Protein AF-A0A240BTA4-F1 (afdb_monomer_lite)

pLDDT: mean 89.77, std 17.24, range [30.95, 98.75]

Radius of gyration: 19.51 Å; chains: 1; bounding box: 81×38×45 Å

Secondary structure (DSSP, 8-state):
-------------------HHHHHHHHHHHTTSGGGTT-HHHHHHHHS-HHHHHHHHHHHTTSS-HHHHHHHTTT-BTTB-TTT--TTSEE--SHHHHHHSPSSEEEEEEE-SSTTS-EEEEEEEEEETTEEEEE-GGGGTSS-SSSEEEEEHHHHSEE-TTSSEE-TT---EEEEEEEEPPP-

Sequence (184 aa):
MQWFNFKRNTGGAARQTVPPHLNAAEYARHYADQSQFGSAEFMSLSGEICWDAVVLCAHKSGAISQAKYNQLWYKVFDKQYKHFVSPDDTEISTMADMLRAPQGCFIGFFSMRDAAAPRLLHAMIGTGAGFAAGNKNACIGVGGAVGWENLNLARDLRWQPDGGFVRPGDTEVLRIFYRPFPVG

Foldseek 3Di:
DDDDDDDDPPPPPPPPPDQLLLLLLVQLAVCQDPVNVPPPLFCVLLVDAWQLSSLVSSVVSVVDDPVLSVVRHVQDFFQRCVSQWDPVAAWPFALVSLQVPDRRKKKFKWFCPPVVGITTQHIFGRNHRQKTWTACCCSQQDDDNTTTHIDNNSPPFQHDPRGAGDHVPDDTGIIMHIDHRPRD

Organism: Serratia ficaria (NCBI:txid61651)

Structure (mmCIF, N/CA/C/O backbone):
data_AF-A0A240BTA4-F1
#
_entry.id   AF-A0A240BTA4-F1
#
loop_
_atom_site.group_PDB
_atom_site.id
_atom_site.type_symbol
_atom_site.label_atom_id
_atom_site.label_alt_id
_atom_site.label_comp_id
_atom_site.label_asym_id
_atom_site.label_entity_id
_atom_site.label_seq_id
_atom_site.pdbx_PDB_ins_code
_atom_site.Cartn_x
_atom_site.Cartn_y
_atom_site.Cartn_z
_atom_site.occupancy
_atom_site.B_iso_or_equiv
_atom_site.auth_seq_id
_atom_site.auth_comp_id
_atom_site.auth_asym_id
_atom_site.auth_atom_id
_atom_site.pdbx_PDB_model_num
ATOM 1 N N . MET A 1 1 ? -60.100 -21.925 28.019 1.00 40.53 1 MET A N 1
ATOM 2 C CA . MET A 1 1 ? -59.671 -20.916 27.025 1.00 40.53 1 MET A CA 1
ATOM 3 C C . MET A 1 1 ? -58.461 -20.199 27.596 1.00 40.53 1 MET A C 1
ATOM 5 O O . MET A 1 1 ? -58.593 -19.493 28.586 1.00 40.53 1 MET A O 1
ATOM 9 N N . GLN A 1 2 ? -57.277 -20.517 27.079 1.00 33.25 2 GLN A N 1
ATOM 10 C CA . GLN A 1 2 ? -55.986 -20.130 27.650 1.00 33.25 2 GLN A CA 1
ATOM 11 C C . GLN A 1 2 ? -55.480 -18.877 26.925 1.00 33.25 2 GLN A C 1
ATOM 13 O O . GLN A 1 2 ? -55.370 -18.869 25.701 1.00 33.25 2 GLN A O 1
ATOM 18 N N . TRP A 1 3 ? -55.228 -17.813 27.684 1.00 30.95 3 TRP A N 1
ATOM 19 C CA . TRP A 1 3 ? -54.644 -16.568 27.195 1.00 30.95 3 TRP A CA 1
ATOM 20 C C . TRP A 1 3 ? -53.148 -16.777 26.923 1.00 30.95 3 TRP A C 1
ATOM 22 O O . TRP A 1 3 ? -52.393 -17.116 27.835 1.00 30.95 3 TRP A O 1
ATOM 32 N N . PHE A 1 4 ? -52.710 -16.580 25.678 1.00 34.34 4 PHE A N 1
ATOM 33 C CA . PHE A 1 4 ? -51.293 -16.595 25.312 1.00 34.34 4 PHE A CA 1
ATOM 34 C C . PHE A 1 4 ? -50.656 -15.232 25.612 1.00 34.34 4 PHE A C 1
ATOM 36 O O . PHE A 1 4 ? -50.890 -14.250 24.911 1.00 34.34 4 PHE A O 1
ATOM 43 N N . ASN A 1 5 ? -49.816 -15.186 26.648 1.00 35.47 5 ASN A N 1
ATOM 44 C CA . ASN A 1 5 ? -48.899 -14.077 26.902 1.00 35.47 5 ASN A CA 1
ATOM 45 C C . ASN A 1 5 ? -47.735 -14.131 25.900 1.00 35.47 5 ASN A C 1
ATOM 47 O O . ASN A 1 5 ? -46.837 -14.965 26.025 1.00 35.47 5 ASN A O 1
ATOM 51 N N . PHE A 1 6 ? -47.718 -13.214 24.933 1.00 37.97 6 PHE A N 1
ATOM 52 C CA . PHE A 1 6 ? -46.548 -12.964 24.090 1.00 37.97 6 PHE A CA 1
ATOM 53 C C . PHE A 1 6 ? -45.47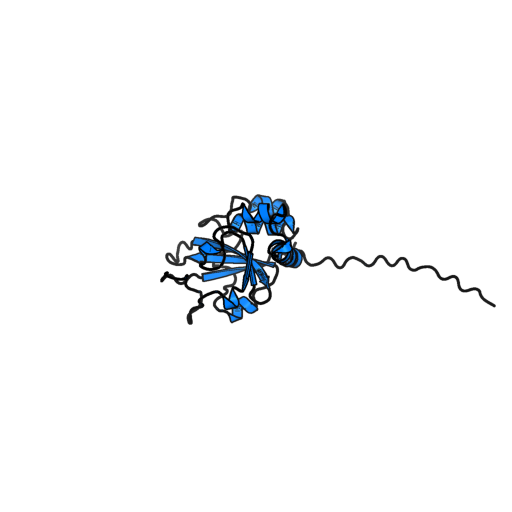0 -12.252 24.922 1.00 37.97 6 PHE A C 1
ATOM 55 O O . PHE A 1 6 ? -45.477 -11.031 25.079 1.00 37.97 6 PHE A O 1
ATOM 62 N N . LYS A 1 7 ? -44.513 -13.013 25.465 1.00 41.06 7 LYS A N 1
ATOM 63 C CA . LYS A 1 7 ? -43.242 -12.434 25.912 1.00 41.06 7 LYS A CA 1
ATOM 64 C C . LYS A 1 7 ? -42.496 -11.947 24.670 1.00 41.06 7 LYS A C 1
ATOM 66 O O . LYS A 1 7 ? -42.109 -12.750 23.825 1.00 41.06 7 LYS A O 1
ATOM 71 N N . ARG A 1 8 ? -42.301 -10.628 24.557 1.00 41.47 8 ARG A N 1
ATOM 72 C CA . ARG A 1 8 ? -41.348 -10.043 23.608 1.00 41.47 8 ARG A CA 1
ATOM 73 C C . ARG A 1 8 ? -39.976 -10.621 23.922 1.00 41.47 8 ARG A C 1
ATOM 75 O O . ARG A 1 8 ? -39.405 -10.349 24.973 1.00 41.47 8 ARG A O 1
ATOM 82 N N . ASN A 1 9 ? -39.490 -11.444 23.007 1.00 36.28 9 ASN A N 1
ATOM 83 C CA . ASN A 1 9 ? -38.143 -11.966 23.033 1.00 36.28 9 ASN A CA 1
ATOM 84 C C . ASN A 1 9 ? -37.208 -10.787 22.724 1.00 36.28 9 ASN A C 1
ATOM 86 O O . ASN A 1 9 ? -37.022 -10.421 21.566 1.00 36.28 9 ASN A O 1
ATOM 90 N N . THR A 1 10 ? -36.668 -10.133 23.753 1.00 43.91 10 THR A N 1
ATOM 91 C CA . THR A 1 10 ? -35.522 -9.227 23.612 1.00 43.91 10 THR A CA 1
ATOM 92 C C . THR A 1 10 ? -34.285 -10.087 23.384 1.00 43.91 10 THR A C 1
ATOM 94 O O . THR A 1 10 ? -33.445 -10.253 24.266 1.00 43.91 10 THR A O 1
ATOM 97 N N . GLY A 1 11 ? -34.218 -10.710 22.208 1.00 34.41 11 GLY A N 1
ATOM 98 C CA . GLY A 1 11 ? -33.009 -11.351 21.728 1.00 34.41 11 GLY A CA 1
ATOM 99 C C . GLY A 1 11 ? -32.001 -10.253 21.434 1.00 34.41 11 GLY A C 1
ATOM 100 O O . GLY A 1 11 ? -32.107 -9.576 20.414 1.00 34.41 11 GLY A O 1
ATOM 101 N N . GLY A 1 12 ? -31.054 -10.050 22.349 1.00 39.16 12 GLY A N 1
ATOM 102 C CA . GLY A 1 12 ? -29.827 -9.331 22.056 1.00 39.16 12 GLY A CA 1
ATOM 103 C C . GLY A 1 12 ? -29.130 -10.065 20.922 1.00 39.16 12 GLY A C 1
ATOM 104 O O . G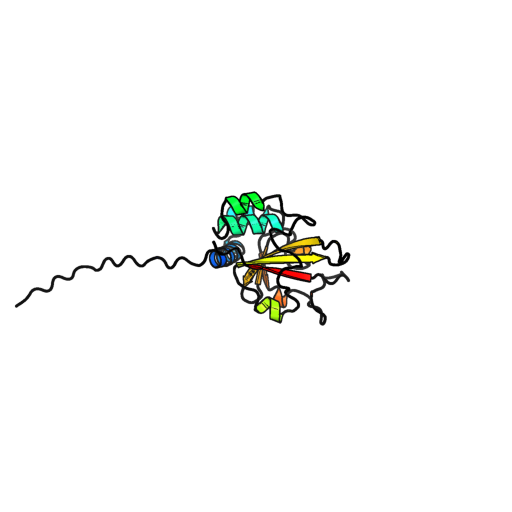LY A 1 12 ? -28.473 -11.078 21.148 1.00 39.16 12 GLY A O 1
ATOM 105 N N . ALA A 1 13 ? -29.326 -9.592 19.693 1.00 40.41 13 ALA A N 1
ATOM 106 C CA . ALA A 1 13 ? -28.497 -10.000 18.581 1.00 40.41 13 ALA A CA 1
ATOM 107 C C . ALA A 1 13 ? -27.075 -9.591 18.962 1.00 40.41 13 ALA A C 1
ATOM 109 O O . ALA A 1 13 ? -26.765 -8.399 19.030 1.00 40.41 13 ALA A O 1
ATOM 110 N N . ALA A 1 14 ? -26.234 -10.571 19.293 1.00 43.12 14 ALA A N 1
ATOM 111 C CA . ALA A 1 14 ? -24.806 -10.349 19.373 1.00 43.12 14 ALA A CA 1
ATOM 112 C C . ALA A 1 14 ? -24.421 -9.680 18.052 1.00 43.12 14 ALA A C 1
ATOM 114 O O . ALA A 1 14 ? -24.598 -10.280 16.990 1.00 43.12 14 ALA A O 1
ATOM 115 N N . ARG A 1 15 ? -23.984 -8.412 18.100 1.00 43.94 15 ARG A N 1
ATOM 116 C CA . ARG A 1 15 ? -23.309 -7.785 16.962 1.00 43.94 15 ARG A CA 1
ATOM 117 C C . ARG A 1 15 ? -22.242 -8.788 16.558 1.00 43.94 15 ARG A C 1
ATOM 119 O O . ARG A 1 15 ? -21.331 -9.024 17.348 1.00 43.94 15 ARG A O 1
ATOM 126 N N . GLN A 1 16 ? -22.390 -9.420 15.393 1.00 42.97 16 GLN A N 1
ATOM 127 C CA . GLN A 1 16 ? -21.293 -10.165 14.798 1.00 42.97 16 GLN A CA 1
ATOM 128 C C . GLN A 1 16 ? -20.122 -9.191 14.771 1.00 42.97 16 GLN A C 1
ATOM 130 O O . GLN A 1 16 ? -20.177 -8.157 14.106 1.00 42.97 16 GLN A O 1
ATOM 135 N N . THR A 1 17 ? -19.123 -9.453 15.605 1.00 60.97 17 THR A N 1
ATOM 136 C CA . THR A 1 17 ? -17.915 -8.649 15.655 1.00 60.97 17 THR A CA 1
ATOM 137 C C . THR A 1 17 ? -17.217 -8.890 14.332 1.00 60.97 17 THR A C 1
ATOM 139 O O . THR A 1 17 ? -16.675 -9.975 14.116 1.00 60.97 17 THR A O 1
ATOM 142 N N . VAL A 1 18 ? -17.305 -7.920 13.422 1.00 63.41 18 VAL A N 1
ATOM 143 C CA . VAL A 1 18 ? -16.538 -7.937 12.179 1.00 63.41 18 VAL A CA 1
ATOM 144 C C . VAL A 1 18 ? -15.072 -8.164 12.568 1.00 63.41 18 VAL A C 1
ATOM 146 O O . VAL A 1 18 ? -14.578 -7.465 13.462 1.00 63.41 18 VAL A O 1
ATOM 149 N N . PRO A 1 19 ? -14.393 -9.172 11.988 1.00 77.12 19 PRO A N 1
ATOM 150 C CA . PRO A 1 19 ? -12.994 -9.431 12.275 1.00 77.12 19 PRO A CA 1
ATOM 151 C C . PRO A 1 19 ? -12.178 -8.133 12.187 1.00 77.12 19 PRO A C 1
ATOM 153 O O . PRO A 1 19 ? -12.324 -7.414 11.197 1.00 77.12 19 PRO A O 1
ATOM 156 N N . PRO A 1 20 ? -11.307 -7.819 13.166 1.00 76.44 20 PRO A N 1
ATOM 157 C CA . PRO A 1 20 ? -10.622 -6.525 13.220 1.00 76.44 20 PRO A CA 1
ATOM 158 C C . PRO A 1 20 ? -9.890 -6.145 11.924 1.00 76.44 20 PRO A C 1
ATOM 160 O O . PRO A 1 20 ? -9.855 -4.979 11.551 1.00 76.44 20 PRO A O 1
ATOM 163 N N . HIS A 1 21 ? -9.364 -7.126 11.186 1.00 74.75 21 HIS A N 1
ATOM 164 C CA . HIS A 1 21 ? -8.717 -6.888 9.896 1.00 74.75 21 HIS A CA 1
ATOM 165 C C . HIS A 1 21 ? -9.684 -6.388 8.807 1.00 74.75 21 HIS A C 1
ATOM 167 O O . HIS A 1 21 ? -9.318 -5.513 8.023 1.00 74.75 21 HIS A O 1
ATOM 173 N N . LEU A 1 22 ? -10.926 -6.882 8.773 1.00 86.56 22 LEU A N 1
ATOM 174 C CA . LEU A 1 22 ? -11.941 -6.405 7.830 1.00 86.56 22 LEU A CA 1
ATOM 175 C C . LEU A 1 22 ? -12.377 -4.971 8.159 1.00 86.56 22 LEU A C 1
ATOM 177 O O . LEU A 1 22 ? -12.579 -4.188 7.233 1.00 86.56 22 LEU A O 1
ATOM 181 N N . ASN A 1 23 ? -12.382 -4.581 9.442 1.00 89.12 23 ASN A N 1
ATOM 182 C CA . ASN A 1 23 ? -12.636 -3.188 9.835 1.00 89.12 23 ASN A CA 1
ATOM 183 C C . ASN A 1 23 ? -11.609 -2.227 9.227 1.00 89.12 23 ASN A C 1
ATOM 185 O O . ASN A 1 23 ? -11.981 -1.146 8.782 1.00 89.12 23 ASN A O 1
ATOM 189 N N . ALA A 1 24 ? -10.325 -2.600 9.178 1.00 94.06 24 ALA A N 1
ATOM 190 C CA . ALA A 1 24 ? -9.306 -1.766 8.539 1.00 94.06 24 ALA A CA 1
ATOM 191 C C . ALA A 1 24 ? -9.552 -1.598 7.041 1.00 94.06 24 ALA A C 1
ATOM 193 O O . ALA A 1 24 ? -9.455 -0.481 6.544 1.00 94.06 24 ALA A O 1
ATOM 194 N N . ALA A 1 25 ? -9.895 -2.670 6.324 1.00 96.12 25 ALA A N 1
ATOM 195 C CA . ALA A 1 25 ? -10.207 -2.587 4.898 1.00 96.12 25 ALA A CA 1
ATOM 196 C C . ALA A 1 25 ? -11.431 -1.696 4.625 1.00 96.12 25 ALA A C 1
ATOM 198 O O . ALA A 1 25 ? -11.405 -0.869 3.713 1.00 96.12 25 ALA A O 1
ATOM 199 N N . GLU A 1 26 ? -12.489 -1.841 5.423 1.00 96.12 26 GLU A N 1
ATOM 200 C CA . GLU A 1 26 ? -13.709 -1.039 5.311 1.00 96.12 26 GLU A CA 1
ATOM 201 C C . GLU A 1 26 ? -13.461 0.431 5.654 1.00 96.12 26 GLU A C 1
ATOM 203 O O . GLU A 1 26 ? -13.838 1.305 4.877 1.00 96.12 26 GLU A O 1
ATOM 208 N N . TYR A 1 27 ? -12.770 0.707 6.763 1.00 97.06 27 TYR A N 1
ATOM 209 C CA . TYR A 1 27 ? -12.391 2.059 7.178 1.00 97.06 27 TYR A CA 1
ATOM 210 C C . TYR A 1 27 ? -11.526 2.734 6.109 1.00 97.06 27 TYR A C 1
ATOM 212 O O . TYR A 1 27 ? -11.800 3.858 5.691 1.00 97.06 27 TYR A O 1
ATOM 220 N N . ALA A 1 28 ? -10.511 2.023 5.619 1.00 98.00 28 ALA A N 1
ATOM 221 C CA . ALA A 1 28 ? -9.611 2.497 4.581 1.00 98.00 28 ALA A CA 1
ATOM 222 C C . ALA A 1 28 ? -10.357 2.850 3.287 1.00 98.00 28 ALA A C 1
ATOM 224 O O . ALA A 1 28 ? -10.106 3.904 2.706 1.00 98.00 28 ALA A O 1
ATOM 225 N N . ARG A 1 29 ? -11.300 2.000 2.859 1.00 98.12 29 ARG A N 1
ATOM 226 C CA . ARG A 1 29 ? -12.129 2.245 1.673 1.00 98.12 29 ARG A CA 1
ATOM 227 C C . ARG A 1 29 ? -13.101 3.404 1.887 1.00 98.12 29 ARG A C 1
ATOM 229 O O . ARG A 1 29 ? -13.238 4.237 1.002 1.00 98.12 29 ARG A O 1
ATOM 236 N N . HIS A 1 30 ? -13.748 3.466 3.050 1.00 97.88 30 HIS A N 1
ATOM 237 C CA . HIS A 1 30 ? -14.721 4.503 3.380 1.00 97.88 30 HIS A CA 1
ATOM 238 C C . HIS A 1 30 ? -14.098 5.898 3.315 1.00 97.88 30 HIS A C 1
ATOM 240 O O . HIS A 1 30 ? -14.612 6.756 2.609 1.00 97.88 30 HIS A O 1
ATOM 246 N N . TYR A 1 31 ? -12.956 6.108 3.976 1.00 98.12 31 TYR A N 1
ATOM 247 C CA . TYR A 1 31 ? -12.295 7.418 3.993 1.00 98.12 31 TYR A CA 1
ATOM 248 C C . TYR A 1 31 ? -11.508 7.747 2.725 1.00 98.12 31 TYR A C 1
ATOM 250 O O . TYR A 1 31 ? -10.979 8.847 2.621 1.00 98.12 31 TYR A O 1
ATOM 258 N N . ALA A 1 32 ? -11.442 6.829 1.762 1.00 97.81 32 ALA A N 1
ATOM 259 C CA . ALA A 1 32 ? -10.965 7.114 0.412 1.00 97.81 32 ALA A CA 1
ATOM 260 C C . ALA A 1 32 ? -12.091 7.541 -0.547 1.00 97.81 32 ALA A C 1
ATOM 262 O O . ALA A 1 32 ? -11.809 7.921 -1.683 1.00 97.81 32 ALA A O 1
ATOM 263 N N . ASP A 1 33 ? -13.357 7.450 -0.127 1.00 96.88 33 ASP A N 1
ATOM 264 C CA . ASP A 1 33 ? -14.495 7.877 -0.936 1.00 96.88 33 ASP A CA 1
ATOM 265 C C . ASP A 1 33 ? -14.523 9.405 -1.094 1.00 96.88 33 ASP A C 1
ATOM 267 O O . ASP A 1 33 ? -14.203 10.151 -0.165 1.00 96.88 33 ASP A O 1
ATOM 271 N N . GLN A 1 34 ? -14.951 9.880 -2.266 1.00 92.56 34 GLN A N 1
ATOM 272 C CA . GLN A 1 34 ? -15.048 11.312 -2.567 1.00 92.56 34 GLN A CA 1
ATOM 273 C C . GLN A 1 34 ? -15.954 12.061 -1.587 1.00 92.56 34 GLN A C 1
ATOM 275 O O . GLN A 1 34 ? -15.694 13.224 -1.279 1.00 92.56 34 GLN A O 1
ATOM 280 N N . SER A 1 35 ? -16.989 11.408 -1.053 1.00 96.00 35 SER A N 1
ATOM 281 C CA . SER A 1 35 ? -17.878 12.007 -0.059 1.00 96.00 35 SER A CA 1
ATOM 282 C C . SER A 1 35 ? -17.165 12.334 1.257 1.00 96.00 35 SER A C 1
ATOM 284 O O . SER A 1 35 ? -17.714 13.074 2.069 1.00 96.00 35 SER A O 1
ATOM 286 N N . GLN A 1 36 ? -15.991 11.745 1.507 1.00 97.38 36 GLN A N 1
ATOM 287 C CA . GLN A 1 36 ? -15.191 11.972 2.709 1.00 97.38 36 GLN A CA 1
ATOM 288 C C . GLN A 1 36 ? -14.115 13.039 2.508 1.00 97.38 36 GLN A C 1
ATOM 290 O O . GLN A 1 36 ? -13.403 13.365 3.457 1.00 97.38 36 GLN A O 1
ATOM 295 N N . PHE A 1 37 ? -13.976 13.605 1.309 1.00 95.06 37 PHE A N 1
ATOM 296 C CA . PHE A 1 37 ? -12.935 14.592 1.041 1.00 95.06 37 PHE A CA 1
ATOM 297 C C . PHE A 1 37 ? -13.121 15.825 1.933 1.00 95.06 37 PHE A C 1
ATOM 299 O O . PHE A 1 37 ? -14.188 16.431 1.988 1.00 95.06 37 PHE A O 1
ATOM 306 N N . GLY A 1 38 ? -12.059 16.180 2.659 1.00 94.50 38 GLY A N 1
ATOM 307 C CA . GLY A 1 38 ? -12.069 17.266 3.641 1.00 94.50 38 GLY A CA 1
ATOM 308 C C . GLY A 1 38 ? -12.586 16.885 5.033 1.00 94.50 38 GLY A C 1
ATOM 309 O O . GLY A 1 38 ? -12.528 17.724 5.932 1.00 94.50 38 GLY A O 1
ATOM 310 N N . SER A 1 39 ? -13.037 15.644 5.258 1.00 97.75 39 SER A N 1
ATOM 311 C CA . SER A 1 39 ? -13.331 15.161 6.613 1.00 97.75 39 SER A CA 1
ATOM 312 C C . SER A 1 39 ? -12.063 15.138 7.472 1.00 97.75 39 SER 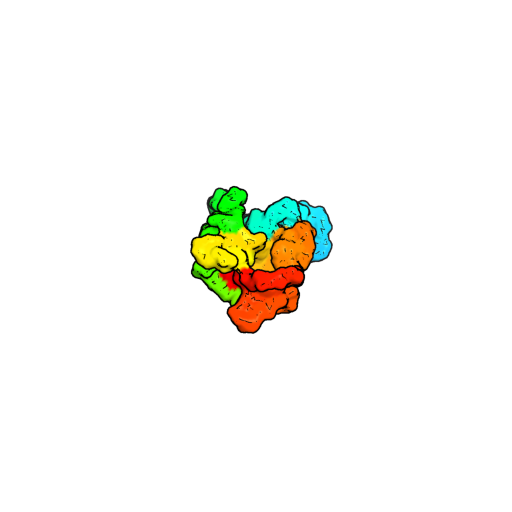A C 1
ATOM 314 O O . SER A 1 39 ? -10.944 15.033 6.960 1.00 97.75 39 SER A O 1
ATOM 316 N N . ALA A 1 40 ? -12.221 15.226 8.795 1.00 97.62 40 ALA A N 1
ATOM 317 C CA . ALA A 1 40 ? -11.087 15.202 9.717 1.00 97.62 40 ALA A CA 1
ATOM 318 C C . ALA A 1 40 ? -10.255 13.918 9.552 1.00 97.62 40 ALA A C 1
ATOM 320 O O . ALA A 1 40 ? -9.025 13.959 9.565 1.00 97.62 40 ALA A O 1
ATOM 321 N N . GLU A 1 41 ? -10.916 12.783 9.338 1.00 97.69 41 GLU A N 1
ATOM 322 C CA . GLU A 1 41 ? -10.283 11.496 9.097 1.00 97.69 41 GLU A CA 1
ATOM 323 C C . GLU A 1 41 ? -9.516 11.476 7.777 1.00 97.69 41 GLU A C 1
ATOM 325 O O . GLU A 1 41 ? -8.327 11.146 7.797 1.00 97.69 41 GLU A O 1
ATOM 330 N N . PHE A 1 42 ? -10.137 11.895 6.668 1.00 97.94 42 PHE A N 1
ATOM 331 C CA . PHE A 1 42 ? -9.463 12.001 5.371 1.00 97.94 42 PHE A CA 1
ATOM 332 C C . PHE A 1 42 ? -8.224 12.892 5.466 1.00 97.94 42 PHE A C 1
ATOM 334 O O . PHE A 1 42 ? -7.142 12.500 5.025 1.00 97.94 42 PHE A O 1
ATOM 341 N N . MET A 1 43 ? -8.358 14.067 6.085 1.00 98.00 43 MET A N 1
ATOM 342 C CA . MET A 1 43 ? -7.253 15.007 6.267 1.00 98.00 43 MET A CA 1
ATOM 343 C C . MET A 1 43 ? -6.153 14.410 7.148 1.00 98.00 43 MET A C 1
ATOM 345 O O . MET A 1 43 ? -4.976 14.556 6.823 1.00 98.00 43 MET A O 1
ATOM 349 N N . SER A 1 44 ? -6.515 13.687 8.216 1.00 97.69 44 SER A N 1
ATOM 350 C CA . SER A 1 44 ? -5.536 13.032 9.092 1.00 97.69 44 SER A CA 1
ATOM 351 C C . SER A 1 44 ? -4.735 11.955 8.361 1.00 97.69 44 SER A C 1
ATOM 353 O O . SER A 1 44 ? -3.515 11.940 8.456 1.00 97.69 44 SER A O 1
ATOM 355 N N . LEU A 1 45 ? -5.387 11.103 7.564 1.00 98.12 45 LEU A N 1
ATOM 356 C CA . LEU A 1 45 ? -4.704 10.069 6.781 1.00 98.12 45 LEU A CA 1
ATOM 357 C C . LEU A 1 45 ? -3.861 10.674 5.649 1.00 98.12 45 LEU A C 1
ATOM 359 O O . LEU A 1 45 ? -2.753 10.214 5.379 1.00 98.12 45 LEU A O 1
ATOM 363 N N . SER A 1 46 ? -4.368 11.731 5.010 1.00 97.94 46 SER A N 1
ATOM 364 C CA . SER A 1 46 ? -3.693 12.426 3.908 1.00 97.94 46 SER A CA 1
ATOM 365 C C . SER A 1 46 ? -2.490 13.264 4.363 1.00 97.94 46 SER A C 1
ATOM 367 O O . SER A 1 46 ? -1.622 13.585 3.548 1.00 97.94 46 SER A O 1
ATOM 369 N N . GLY A 1 47 ? -2.409 13.617 5.649 1.00 96.88 47 GLY A N 1
ATOM 370 C CA . GLY A 1 47 ? -1.304 14.395 6.215 1.00 96.88 47 GLY A CA 1
ATOM 371 C C . GLY A 1 47 ? -0.021 13.591 6.451 1.00 96.88 47 GLY A C 1
ATOM 372 O O . GLY A 1 47 ? 1.072 14.158 6.432 1.00 96.88 47 GLY A O 1
ATOM 373 N N . GLU A 1 48 ? -0.127 12.275 6.625 1.00 97.25 48 GLU A N 1
ATOM 374 C CA . GLU A 1 48 ? 0.996 11.431 7.047 1.00 97.25 48 GLU A CA 1
ATOM 375 C C . GLU A 1 48 ? 1.891 10.970 5.885 1.00 97.25 48 GLU A C 1
ATOM 377 O O . GLU A 1 48 ? 1.550 11.078 4.707 1.00 97.25 48 GLU A O 1
ATOM 382 N N . ILE A 1 49 ? 3.075 10.432 6.181 1.00 95.88 49 ILE A N 1
ATOM 383 C CA . ILE A 1 49 ? 3.850 9.663 5.190 1.00 95.88 49 ILE A CA 1
ATOM 384 C C . ILE A 1 49 ? 3.148 8.319 4.934 1.00 95.88 49 ILE A C 1
ATOM 386 O O . ILE A 1 49 ? 2.406 7.839 5.782 1.00 95.88 49 ILE A O 1
ATOM 390 N N . CYS A 1 50 ? 3.347 7.718 3.758 1.00 97.00 50 CYS A N 1
ATOM 391 C CA . CYS A 1 50 ? 2.583 6.560 3.286 1.00 97.00 50 CYS A CA 1
ATOM 392 C C . CYS A 1 50 ? 2.474 5.403 4.296 1.00 97.00 50 CYS A C 1
ATOM 394 O O . CYS A 1 50 ? 1.368 4.948 4.582 1.00 97.00 50 CYS A O 1
ATOM 396 N N . TRP A 1 51 ? 3.584 4.960 4.893 1.00 97.12 51 TRP A N 1
ATOM 397 C CA . TRP A 1 51 ? 3.560 3.898 5.909 1.00 97.12 51 TRP A CA 1
ATOM 398 C C . TRP A 1 51 ? 2.945 4.334 7.241 1.00 97.12 51 TRP A C 1
ATOM 400 O O . TRP A 1 51 ? 2.226 3.543 7.849 1.00 97.12 51 TRP A O 1
ATOM 410 N N . ASP A 1 52 ? 3.142 5.580 7.671 1.00 97.00 52 ASP A N 1
ATOM 411 C CA . ASP A 1 52 ? 2.508 6.096 8.888 1.00 97.00 52 ASP A CA 1
ATOM 412 C C . ASP A 1 52 ? 0.988 6.212 8.695 1.00 97.00 52 ASP A C 1
ATOM 414 O O . ASP A 1 52 ? 0.226 5.728 9.529 1.00 97.00 52 ASP A O 1
ATOM 418 N N . ALA A 1 53 ? 0.519 6.708 7.546 1.00 97.81 53 ALA A N 1
ATOM 419 C CA . ALA A 1 53 ? -0.904 6.777 7.203 1.00 97.81 53 ALA A CA 1
ATOM 420 C C . ALA A 1 53 ? -1.592 5.405 7.330 1.00 97.81 53 ALA A C 1
ATOM 422 O O . ALA A 1 53 ? -2.694 5.288 7.869 1.00 97.81 53 ALA A O 1
ATOM 423 N N . VAL A 1 54 ? -0.912 4.346 6.886 1.00 97.44 54 VAL A N 1
ATOM 424 C CA . VAL A 1 54 ? -1.386 2.963 6.998 1.00 97.44 54 VAL A CA 1
ATOM 425 C C . VAL A 1 54 ? -1.435 2.487 8.453 1.00 97.44 54 VAL A C 1
ATOM 427 O O . VAL A 1 54 ? -2.428 1.884 8.864 1.00 97.44 54 VAL A O 1
ATOM 430 N N . VAL A 1 55 ? -0.407 2.777 9.256 1.00 97.00 55 VAL A N 1
ATOM 431 C CA . VAL A 1 55 ? -0.390 2.452 10.694 1.00 97.00 55 VAL A CA 1
ATOM 432 C C . VAL A 1 55 ? -1.510 3.190 11.437 1.00 97.00 55 VAL A C 1
ATOM 434 O O . VAL A 1 55 ? -2.206 2.584 12.256 1.00 97.00 55 VAL A O 1
ATOM 437 N N . LEU A 1 56 ? -1.732 4.468 11.120 1.00 97.50 56 LEU A N 1
ATOM 438 C CA . LEU A 1 56 ? -2.809 5.278 11.686 1.00 97.50 56 LEU A CA 1
ATOM 439 C C . LEU A 1 56 ? -4.184 4.714 11.321 1.00 97.50 56 LEU A C 1
ATOM 441 O O . LEU A 1 56 ? -5.026 4.547 12.200 1.00 97.50 56 LEU A O 1
ATOM 445 N N . CYS A 1 57 ? -4.404 4.373 10.050 1.00 97.62 57 CYS A N 1
ATOM 446 C CA . CYS A 1 57 ? -5.649 3.767 9.580 1.00 97.62 57 CYS A CA 1
ATOM 447 C C . CYS A 1 57 ? -5.936 2.429 10.285 1.00 97.62 57 CYS A C 1
ATOM 449 O O . CYS A 1 57 ? -7.036 2.203 10.801 1.00 97.62 57 CYS A O 1
ATOM 451 N N . ALA A 1 58 ? -4.926 1.561 10.391 1.00 95.75 58 ALA A N 1
ATOM 452 C CA . ALA A 1 58 ? -5.037 0.289 11.099 1.00 95.75 58 ALA A CA 1
ATOM 453 C C . ALA A 1 58 ? -5.385 0.474 12.585 1.00 95.75 58 ALA A C 1
ATOM 455 O O . ALA A 1 58 ? -6.156 -0.298 13.151 1.00 95.75 58 ALA A O 1
ATOM 456 N N . HIS A 1 59 ? -4.838 1.502 13.234 1.00 95.69 59 HIS A N 1
ATOM 457 C CA . HIS A 1 59 ? -5.147 1.784 14.631 1.00 95.69 59 HIS A CA 1
ATOM 458 C C . HIS A 1 59 ? -6.547 2.385 14.808 1.00 95.69 59 HIS A C 1
ATOM 460 O O . HIS A 1 59 ? -7.319 1.893 15.629 1.00 95.69 59 HIS A O 1
ATOM 466 N N . LYS A 1 60 ? -6.911 3.394 14.005 1.00 95.81 60 LYS A N 1
ATOM 467 C CA . LYS A 1 60 ? -8.222 4.061 14.075 1.00 95.81 60 LYS A CA 1
ATOM 468 C C . LYS A 1 60 ? -9.394 3.129 13.763 1.00 95.81 60 LYS A C 1
ATOM 470 O O . LYS A 1 60 ? -10.472 3.298 14.322 1.00 95.81 60 LYS A O 1
ATOM 475 N N . SER A 1 61 ? -9.180 2.130 12.912 1.00 94.56 61 SER A N 1
ATOM 476 C CA . SER A 1 61 ? -10.163 1.073 12.631 1.00 94.56 61 SER A CA 1
ATOM 477 C C . SER A 1 61 ? -10.269 0.007 13.731 1.00 94.56 61 SER A C 1
ATOM 479 O O . SER A 1 61 ? -11.145 -0.854 13.671 1.00 94.56 61 SER A O 1
ATOM 481 N N . GLY A 1 62 ? -9.378 0.034 14.728 1.00 92.62 62 GLY A N 1
ATOM 482 C CA . GLY A 1 62 ? -9.287 -0.985 15.773 1.00 92.62 62 GLY A CA 1
ATOM 483 C C . GLY A 1 62 ? -8.643 -2.299 15.317 1.00 92.62 62 GLY A C 1
ATOM 484 O O . GLY A 1 62 ? -8.661 -3.268 16.073 1.00 92.62 62 GLY A O 1
ATOM 485 N N . ALA A 1 63 ? -8.067 -2.353 14.111 1.00 92.38 63 ALA A N 1
ATOM 486 C CA . ALA A 1 63 ? -7.413 -3.552 13.584 1.00 92.38 63 ALA A CA 1
ATOM 487 C C . ALA A 1 63 ? -6.100 -3.889 14.303 1.00 92.38 63 ALA A C 1
ATOM 489 O O . ALA A 1 63 ? -5.700 -5.051 14.343 1.00 92.38 63 ALA A O 1
ATOM 490 N N . ILE A 1 64 ? -5.433 -2.888 14.887 1.00 92.44 64 ILE A N 1
ATOM 491 C CA . ILE A 1 64 ? -4.260 -3.081 15.745 1.00 92.44 64 ILE A CA 1
ATOM 492 C C . ILE A 1 64 ? -4.459 -2.429 17.115 1.00 92.44 64 ILE A C 1
ATOM 494 O O . ILE A 1 64 ? -5.056 -1.359 17.248 1.00 92.44 64 ILE A O 1
ATOM 498 N N . SER A 1 65 ? -3.906 -3.066 18.148 1.00 91.94 65 SER A N 1
ATOM 499 C CA . SER A 1 65 ? -3.937 -2.552 19.519 1.00 91.94 65 SER A CA 1
ATOM 500 C C . SER A 1 65 ? -3.100 -1.277 19.681 1.00 91.94 65 SER A C 1
ATOM 502 O O . SER A 1 65 ? -2.173 -1.024 18.910 1.00 91.94 65 SER A O 1
ATOM 504 N N . GLN A 1 66 ? -3.354 -0.511 20.749 1.00 93.88 66 GLN A N 1
ATOM 505 C CA . GLN A 1 66 ? -2.523 0.645 21.117 1.00 93.88 66 GLN A CA 1
ATOM 506 C C . GLN A 1 66 ? -1.042 0.265 21.285 1.00 93.88 66 GLN A C 1
ATOM 508 O O . GLN A 1 66 ? -0.154 1.007 20.872 1.00 93.88 66 GLN A O 1
ATOM 513 N N . ALA A 1 67 ? -0.760 -0.907 21.863 1.00 93.50 67 ALA A N 1
ATOM 514 C CA . ALA A 1 67 ? 0.608 -1.390 22.034 1.00 93.50 67 ALA A CA 1
ATOM 515 C C . ALA A 1 67 ? 1.295 -1.625 20.679 1.00 93.50 67 ALA A C 1
ATOM 517 O O . ALA A 1 67 ? 2.445 -1.224 20.490 1.00 93.50 67 ALA A O 1
ATOM 518 N N . LYS A 1 68 ? 0.577 -2.218 19.713 1.00 92.50 68 LYS A N 1
ATOM 519 C CA . LYS A 1 68 ? 1.092 -2.428 18.357 1.00 92.50 68 LYS A CA 1
ATOM 520 C C . LYS A 1 68 ? 1.255 -1.107 17.607 1.00 92.50 68 LYS A C 1
ATOM 522 O O . LYS A 1 68 ? 2.276 -0.919 16.954 1.00 92.50 68 LYS A O 1
ATOM 527 N N . TYR A 1 69 ? 0.318 -0.174 17.756 1.00 94.88 69 TYR A N 1
ATOM 528 C CA . TYR A 1 69 ? 0.460 1.183 17.232 1.00 94.88 69 TYR A CA 1
ATOM 529 C C . TYR A 1 69 ? 1.731 1.856 17.769 1.00 94.88 69 TYR A C 1
ATOM 531 O O . TYR A 1 69 ? 2.570 2.271 16.982 1.00 94.88 69 TYR A O 1
ATOM 539 N N . ASN A 1 70 ? 1.966 1.840 19.085 1.00 94.50 70 ASN A N 1
ATOM 540 C CA . ASN A 1 70 ? 3.176 2.407 19.699 1.00 94.50 70 ASN A CA 1
ATOM 541 C C . ASN A 1 70 ? 4.481 1.716 19.242 1.00 94.50 70 ASN A C 1
ATOM 543 O O . ASN A 1 70 ? 5.567 2.299 19.338 1.00 94.50 70 ASN A O 1
ATOM 547 N N . GLN A 1 71 ? 4.404 0.462 18.783 1.00 92.50 71 GLN A N 1
ATOM 548 C CA . GLN A 1 71 ? 5.538 -0.259 18.200 1.00 92.50 71 GLN A CA 1
ATOM 549 C C . GLN A 1 71 ? 5.847 0.205 16.769 1.00 92.50 71 GLN A C 1
ATOM 551 O O . GLN A 1 71 ? 7.010 0.181 16.375 1.00 92.50 71 GLN A O 1
ATOM 556 N N . LEU A 1 72 ? 4.830 0.592 15.999 1.00 94.00 72 LEU A N 1
ATOM 557 C CA . LEU A 1 72 ? 4.951 0.888 14.571 1.00 94.00 72 LEU A CA 1
ATOM 558 C C . LEU A 1 72 ? 5.044 2.388 14.264 1.00 94.00 72 LEU A C 1
ATOM 560 O O . LEU A 1 72 ? 5.817 2.786 13.398 1.00 94.00 72 LEU A O 1
ATOM 564 N N . TRP A 1 73 ? 4.274 3.211 14.971 1.00 93.88 73 TRP A N 1
ATOM 565 C CA . TRP A 1 73 ? 4.133 4.642 14.719 1.00 93.88 73 TRP A CA 1
ATOM 566 C C . TRP A 1 73 ? 5.480 5.372 14.775 1.00 93.88 73 TRP A C 1
ATOM 568 O O . TRP A 1 73 ? 6.186 5.269 15.782 1.00 93.88 73 TRP A O 1
ATOM 578 N N . TYR A 1 74 ? 5.850 6.062 13.685 1.00 88.44 74 TYR A N 1
ATOM 579 C CA . TYR A 1 74 ? 7.150 6.727 13.494 1.00 88.44 74 TYR A CA 1
ATOM 580 C C . TYR A 1 74 ? 8.386 5.841 13.725 1.00 88.44 74 TYR A C 1
ATOM 582 O O . TYR A 1 74 ? 9.490 6.324 13.979 1.00 88.44 74 TYR A O 1
ATOM 590 N N . LYS A 1 75 ? 8.211 4.521 13.636 1.00 90.88 75 LYS A N 1
ATOM 591 C CA . LYS A 1 75 ? 9.276 3.514 13.769 1.00 90.88 75 LYS A CA 1
ATOM 592 C C . LYS A 1 75 ? 9.397 2.633 12.532 1.00 90.88 75 LYS A C 1
ATOM 594 O O . LYS A 1 75 ? 10.307 1.806 12.472 1.00 90.88 75 LYS A O 1
ATOM 599 N N . VAL A 1 76 ? 8.485 2.806 11.575 1.00 89.00 76 VAL A N 1
ATOM 600 C CA . VAL A 1 76 ? 8.565 2.229 10.237 1.00 89.00 76 VAL A CA 1
ATOM 601 C C . VAL A 1 76 ? 9.218 3.247 9.312 1.00 89.00 76 VAL A C 1
ATOM 603 O O . VAL A 1 76 ? 8.802 4.399 9.259 1.00 89.00 76 VAL A O 1
ATOM 606 N N . PHE A 1 77 ? 10.254 2.826 8.596 1.00 90.69 77 PHE A N 1
ATOM 607 C CA . PHE A 1 77 ? 10.886 3.608 7.532 1.00 90.69 77 PHE A CA 1
ATOM 608 C C . PHE A 1 77 ? 11.607 2.674 6.556 1.00 90.69 77 PHE A C 1
ATOM 610 O O . PHE A 1 77 ? 11.614 1.453 6.734 1.00 90.69 77 PHE A O 1
ATOM 617 N N . ASP A 1 78 ? 12.219 3.245 5.520 1.00 89.38 78 ASP A N 1
ATOM 618 C CA . ASP A 1 78 ? 12.763 2.527 4.364 1.00 89.38 78 ASP A CA 1
ATOM 619 C C . ASP A 1 78 ? 13.696 1.350 4.704 1.00 89.38 78 ASP A C 1
ATOM 621 O O . ASP A 1 78 ? 13.699 0.365 3.971 1.00 89.38 78 ASP A O 1
ATOM 625 N N . LYS A 1 79 ? 14.444 1.419 5.814 1.00 90.69 79 LYS A N 1
ATOM 626 C CA . LYS A 1 79 ? 15.354 0.361 6.303 1.00 90.69 79 LYS A CA 1
ATOM 627 C C . LYS A 1 79 ? 14.871 -0.372 7.562 1.00 90.69 79 LYS A C 1
ATOM 629 O O . LYS A 1 79 ? 15.505 -1.336 7.985 1.00 90.69 79 LYS A O 1
ATOM 634 N N . GLN A 1 80 ? 13.761 0.054 8.163 1.00 91.94 80 GLN A N 1
ATOM 635 C CA . GLN A 1 80 ? 13.210 -0.528 9.389 1.00 91.94 80 GLN A CA 1
ATOM 636 C C . GLN A 1 80 ? 11.722 -0.831 9.203 1.00 91.94 80 GLN A C 1
ATOM 638 O O . GLN A 1 80 ? 10.849 -0.136 9.705 1.00 91.94 80 GLN A O 1
ATOM 643 N N . TYR A 1 81 ? 11.428 -1.898 8.465 1.00 94.31 81 TYR A N 1
ATOM 644 C CA . TYR A 1 81 ? 10.059 -2.293 8.104 1.00 94.31 81 TYR A CA 1
ATOM 645 C C . TYR A 1 81 ? 9.678 -3.693 8.598 1.00 94.31 81 TYR A C 1
ATOM 647 O O . TYR A 1 81 ? 8.510 -4.067 8.565 1.00 94.31 81 TYR A O 1
ATOM 655 N N . LYS A 1 82 ? 10.634 -4.477 9.115 1.00 92.94 82 LYS A N 1
ATOM 656 C CA . LYS A 1 82 ? 10.441 -5.910 9.403 1.00 92.94 82 LYS A CA 1
ATOM 657 C C . LYS A 1 82 ? 9.289 -6.225 10.358 1.00 92.94 82 LYS A C 1
ATOM 659 O O . LYS A 1 82 ? 8.684 -7.283 10.239 1.00 92.94 82 LYS A O 1
ATOM 664 N N . HIS A 1 83 ? 8.935 -5.322 11.270 1.00 89.75 83 HIS A N 1
ATOM 665 C CA . HIS A 1 83 ? 7.815 -5.503 12.209 1.00 89.75 83 HIS A CA 1
ATOM 666 C C . HIS A 1 83 ? 6.440 -5.104 11.642 1.00 89.75 83 HIS A C 1
ATOM 668 O O . HIS A 1 83 ? 5.424 -5.288 12.324 1.00 89.75 83 HIS A O 1
ATOM 674 N N . PHE A 1 84 ? 6.430 -4.572 10.419 1.00 93.56 84 PHE A N 1
ATOM 675 C CA . PHE A 1 84 ? 5.284 -4.066 9.675 1.00 93.56 84 PHE A CA 1
ATOM 676 C C . PHE A 1 84 ? 4.966 -4.989 8.489 1.00 93.56 84 PHE A C 1
ATOM 678 O O . PHE A 1 84 ? 4.065 -5.811 8.617 1.00 93.56 84 PHE A O 1
ATOM 685 N N . VAL A 1 85 ? 5.772 -4.947 7.424 1.00 96.81 85 VAL A N 1
ATOM 686 C CA . VAL A 1 85 ? 5.779 -5.871 6.272 1.00 96.81 85 VAL A CA 1
ATOM 687 C C . VAL A 1 85 ? 7.212 -5.953 5.739 1.00 96.81 85 VAL A C 1
ATOM 689 O O . VAL A 1 85 ? 7.928 -4.953 5.782 1.00 96.81 85 VAL A O 1
ATOM 692 N N . SER A 1 86 ? 7.668 -7.117 5.285 1.00 96.94 86 SER A N 1
ATOM 693 C CA . SER A 1 86 ? 9.015 -7.344 4.754 1.00 96.94 86 SER A CA 1
ATOM 694 C C . SER A 1 86 ? 9.006 -8.202 3.486 1.00 96.94 86 SER A C 1
ATOM 696 O O . SER A 1 86 ? 8.027 -8.895 3.218 1.00 96.94 86 SER A O 1
ATOM 698 N N . PRO A 1 87 ? 10.121 -8.222 2.734 1.00 97.38 87 PRO A N 1
ATOM 699 C CA . PRO A 1 87 ? 10.324 -9.165 1.634 1.00 97.38 87 PRO A CA 1
ATOM 700 C C . PRO A 1 87 ? 10.349 -10.650 2.033 1.00 97.38 87 PRO A C 1
ATOM 702 O O . PRO A 1 87 ? 10.390 -11.502 1.156 1.00 97.38 87 PRO A O 1
ATOM 705 N N . ASP A 1 88 ? 10.338 -10.964 3.334 1.00 96.38 88 ASP A N 1
ATOM 706 C CA . ASP A 1 88 ? 10.205 -12.342 3.833 1.00 96.38 88 ASP A CA 1
ATOM 707 C C . ASP A 1 88 ? 8.728 -12.766 3.966 1.00 96.38 88 ASP A C 1
ATOM 709 O O . ASP A 1 88 ? 8.437 -13.923 4.269 1.00 96.38 88 ASP A O 1
ATOM 713 N N . ASP A 1 89 ? 7.791 -11.825 3.796 1.00 97.81 89 ASP A N 1
ATOM 714 C CA . ASP A 1 89 ? 6.360 -12.108 3.804 1.00 97.81 89 ASP A CA 1
ATOM 715 C C . ASP A 1 89 ? 5.879 -12.636 2.438 1.00 97.81 89 ASP A C 1
ATOM 717 O O . ASP A 1 89 ? 6.659 -12.934 1.535 1.00 97.81 89 ASP A O 1
ATOM 721 N N . THR A 1 90 ? 4.561 -12.783 2.270 1.00 97.94 90 THR A N 1
ATOM 722 C CA . THR A 1 90 ? 4.008 -13.324 1.025 1.00 97.94 90 THR A CA 1
ATOM 723 C C . THR A 1 90 ? 4.091 -12.303 -0.097 1.00 97.94 90 THR A C 1
ATOM 725 O O . THR A 1 90 ? 3.599 -11.181 0.022 1.00 97.94 90 THR A O 1
ATOM 728 N N . GLU A 1 91 ? 4.688 -12.709 -1.209 1.00 98.44 91 GLU A N 1
ATOM 729 C CA . GLU A 1 91 ? 4.825 -11.859 -2.378 1.00 98.44 91 GLU A CA 1
ATOM 730 C C . GLU A 1 91 ? 3.521 -11.749 -3.187 1.00 98.44 91 GLU A C 1
ATOM 732 O O . GLU A 1 91 ? 2.809 -12.731 -3.399 1.00 98.44 91 GLU A O 1
ATOM 737 N N . ILE A 1 92 ? 3.245 -10.547 -3.694 1.00 98.62 92 ILE A N 1
ATOM 738 C CA . ILE A 1 92 ? 2.265 -10.273 -4.746 1.00 98.62 92 ILE A CA 1
ATOM 739 C C . ILE A 1 92 ? 3.033 -10.089 -6.056 1.00 98.62 92 ILE A C 1
ATOM 741 O O . ILE A 1 92 ? 3.432 -8.978 -6.412 1.00 98.62 92 ILE A O 1
ATOM 745 N N .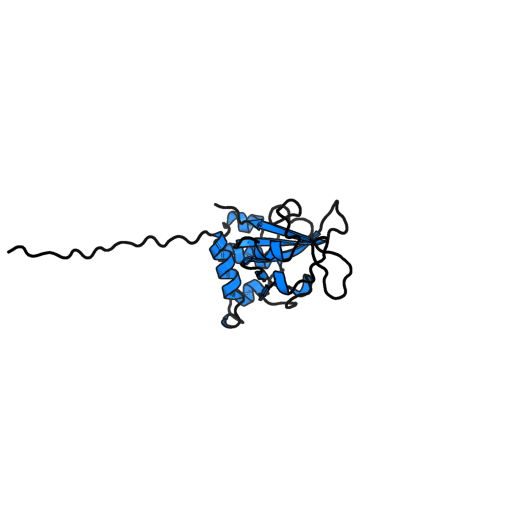 SER A 1 93 ? 3.269 -11.192 -6.763 1.00 98.00 93 SER A N 1
ATOM 746 C CA . SER A 1 93 ? 4.106 -11.178 -7.966 1.00 98.00 93 SER A CA 1
ATOM 747 C C . SER A 1 93 ? 3.344 -10.723 -9.214 1.00 98.00 93 SER A C 1
ATOM 749 O O . SER A 1 93 ? 3.928 -10.114 -10.105 1.00 98.00 93 SER A O 1
ATOM 751 N N . THR A 1 94 ? 2.031 -10.953 -9.272 1.00 98.44 94 THR A N 1
ATOM 752 C CA . THR A 1 94 ? 1.212 -10.707 -10.467 1.00 98.44 94 THR A CA 1
ATOM 753 C C . THR A 1 94 ? -0.095 -9.974 -10.164 1.00 98.44 94 THR A C 1
ATOM 755 O O . THR A 1 94 ? -0.580 -9.957 -9.032 1.00 98.44 94 THR A O 1
ATOM 758 N N . MET A 1 95 ? -0.753 -9.471 -11.217 1.00 98.31 95 MET A N 1
ATOM 759 C CA . MET A 1 95 ? -2.145 -9.001 -11.152 1.00 98.31 95 MET A CA 1
ATOM 760 C C . MET A 1 95 ? -3.069 -10.038 -10.495 1.00 98.31 95 MET A C 1
ATOM 762 O O . MET A 1 95 ? -3.922 -9.690 -9.680 1.00 98.31 95 MET A O 1
ATOM 766 N N . ALA A 1 96 ? -2.912 -11.316 -10.852 1.00 98.25 96 ALA A N 1
ATOM 767 C CA . ALA A 1 96 ? -3.747 -12.386 -10.323 1.00 98.25 96 ALA A CA 1
ATOM 768 C C . ALA A 1 96 ? -3.521 -12.594 -8.816 1.00 98.25 96 ALA A C 1
ATOM 770 O O . ALA A 1 96 ? -4.479 -12.865 -8.093 1.00 98.25 96 ALA A O 1
ATOM 771 N N . ASP A 1 97 ? -2.287 -12.426 -8.335 1.00 98.31 97 ASP A N 1
ATOM 772 C CA . ASP A 1 97 ? -1.991 -12.423 -6.899 1.00 98.31 97 ASP A CA 1
ATOM 773 C C . ASP A 1 97 ? -2.627 -11.217 -6.214 1.00 98.31 97 ASP A C 1
ATOM 775 O O . ASP A 1 97 ? -3.250 -11.370 -5.167 1.00 98.31 97 ASP A O 1
ATOM 779 N N . MET A 1 98 ? -2.548 -10.034 -6.828 1.00 98.44 98 MET A N 1
ATOM 780 C CA . MET A 1 98 ? -3.126 -8.811 -6.268 1.00 98.44 98 MET A CA 1
ATOM 781 C C . MET A 1 98 ? -4.648 -8.932 -6.104 1.00 98.44 98 MET A C 1
ATOM 783 O O . MET A 1 98 ? -5.202 -8.492 -5.099 1.00 98.44 98 MET A O 1
ATOM 787 N N . LEU A 1 99 ? -5.331 -9.595 -7.045 1.00 98.19 99 LEU A N 1
ATOM 788 C CA . LEU A 1 99 ? -6.761 -9.914 -6.938 1.00 98.19 99 LEU A CA 1
ATOM 789 C C . LEU A 1 99 ? -7.087 -10.847 -5.759 1.00 98.19 99 LEU A C 1
ATOM 791 O O . LEU A 1 99 ? -8.188 -10.769 -5.214 1.00 98.19 99 LEU A O 1
ATOM 795 N N . ARG A 1 100 ? -6.146 -11.716 -5.370 1.00 97.56 100 ARG A N 1
ATOM 796 C CA . ARG A 1 100 ? -6.277 -12.672 -4.258 1.00 97.56 100 ARG A CA 1
ATOM 797 C C . ARG A 1 100 ? -5.742 -12.149 -2.926 1.00 97.56 100 ARG A C 1
ATOM 799 O O . ARG A 1 100 ? -5.971 -12.801 -1.907 1.00 97.56 100 ARG A O 1
ATOM 806 N N . ALA A 1 101 ? -5.037 -11.018 -2.919 1.00 96.44 101 ALA A N 1
ATOM 807 C CA . ALA A 1 101 ? -4.467 -10.449 -1.708 1.00 96.44 101 ALA A CA 1
ATOM 808 C C . ALA A 1 101 ? -5.567 -10.244 -0.643 1.00 96.44 101 ALA A C 1
ATOM 810 O O . ALA A 1 101 ? -6.648 -9.727 -0.960 1.00 96.44 101 ALA A O 1
ATOM 811 N N . PRO A 1 102 ? -5.332 -10.666 0.612 1.00 95.06 102 PRO A N 1
ATOM 812 C CA . PRO A 1 102 ? -6.365 -10.654 1.636 1.00 95.06 102 PRO A CA 1
ATOM 813 C C . PRO A 1 102 ? -6.802 -9.229 1.983 1.00 95.06 102 PRO A C 1
ATOM 815 O O . PRO A 1 102 ? -6.001 -8.297 2.035 1.00 95.06 102 PRO A O 1
ATOM 818 N N . GLN A 1 103 ? -8.093 -9.061 2.269 1.00 95.25 103 GLN A N 1
ATOM 819 C CA . GLN A 1 103 ? -8.601 -7.820 2.850 1.00 95.25 103 GLN A CA 1
ATOM 820 C C . GLN A 1 103 ? -8.004 -7.618 4.241 1.00 95.25 103 GLN A C 1
ATOM 822 O O . GLN A 1 103 ? -7.917 -8.562 5.024 1.00 95.25 103 GLN A O 1
ATOM 827 N N . GLY A 1 104 ? -7.611 -6.388 4.555 1.00 94.38 104 GLY A N 1
ATOM 828 C CA . GLY A 1 104 ? -7.012 -6.084 5.845 1.00 94.38 104 GLY A CA 1
ATOM 829 C C . GLY A 1 104 ? -5.616 -6.684 5.982 1.00 94.38 104 GLY A C 1
ATOM 830 O O . GLY A 1 104 ? -5.301 -7.349 6.967 1.00 94.38 104 GLY A O 1
ATOM 831 N N . CYS A 1 105 ? -4.772 -6.483 4.977 1.00 96.62 105 CYS A N 1
ATOM 832 C CA . CYS A 1 105 ? -3.342 -6.727 5.096 1.00 96.62 105 CYS A CA 1
ATOM 833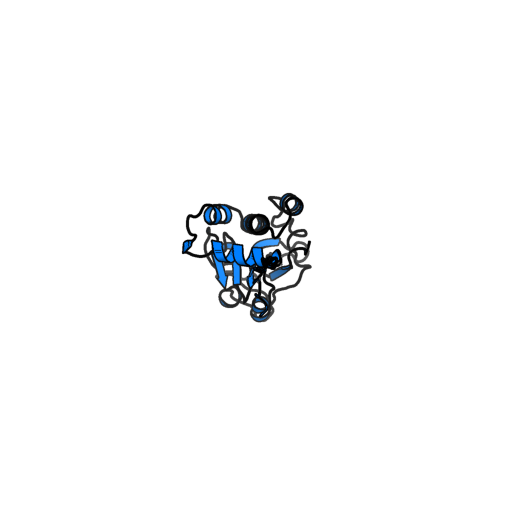 C C . CYS A 1 105 ? -2.567 -5.425 4.914 1.00 96.62 105 CYS A C 1
ATOM 835 O O . CYS A 1 105 ? -3.020 -4.505 4.228 1.00 96.62 105 CYS A O 1
ATOM 837 N N . PHE A 1 106 ? -1.384 -5.366 5.515 1.00 97.88 106 PHE A N 1
ATOM 838 C CA . PHE A 1 106 ? -0.371 -4.411 5.105 1.00 97.88 106 PHE A CA 1
ATOM 839 C C . PHE A 1 106 ? 0.199 -4.856 3.768 1.00 97.88 106 PHE A C 1
ATOM 841 O O . PHE A 1 106 ? 0.573 -6.016 3.627 1.00 97.88 106 PHE A O 1
ATOM 848 N N . ILE A 1 107 ? 0.297 -3.933 2.819 1.00 98.69 107 ILE A N 1
ATOM 849 C CA . ILE A 1 107 ? 0.968 -4.125 1.536 1.00 98.69 107 ILE A CA 1
ATOM 850 C C . ILE A 1 107 ? 2.165 -3.184 1.510 1.00 98.69 107 ILE A C 1
ATOM 852 O O . ILE A 1 107 ? 2.004 -1.984 1.726 1.00 98.69 107 ILE A O 1
ATOM 856 N N . GLY A 1 108 ? 3.356 -3.719 1.262 1.00 98.50 108 GLY A N 1
ATOM 857 C CA . GLY A 1 108 ? 4.589 -2.955 1.118 1.00 98.50 108 GLY A CA 1
ATOM 858 C C . GLY A 1 108 ? 5.150 -3.065 -0.292 1.00 98.50 108 GLY A C 1
ATOM 859 O O . GLY A 1 108 ? 5.112 -4.133 -0.901 1.00 98.50 108 GLY A O 1
ATOM 860 N N . PHE A 1 109 ? 5.699 -1.961 -0.787 1.00 98.69 109 PHE A N 1
ATOM 861 C CA . PHE A 1 109 ? 6.338 -1.860 -2.096 1.00 98.69 109 PHE A CA 1
ATOM 862 C C . PHE A 1 109 ? 7.826 -1.634 -1.892 1.00 98.69 109 PHE A C 1
ATOM 864 O O . PHE A 1 109 ? 8.218 -0.713 -1.171 1.00 98.69 109 PHE A O 1
ATOM 871 N N . PHE A 1 110 ? 8.653 -2.455 -2.524 1.00 98.50 110 PHE A N 1
ATOM 872 C CA . PHE A 1 110 ? 10.071 -2.540 -2.224 1.00 98.50 110 PHE A CA 1
ATOM 873 C C . PHE A 1 110 ? 10.938 -2.337 -3.458 1.00 98.50 110 PHE A C 1
ATOM 875 O O . PHE A 1 110 ? 10.670 -2.879 -4.532 1.00 98.50 110 PHE A O 1
ATOM 882 N N . SER A 1 111 ? 12.021 -1.593 -3.251 1.00 97.75 111 SER A N 1
ATOM 883 C CA . SER A 1 111 ? 13.189 -1.615 -4.122 1.00 97.75 111 SER A CA 1
ATOM 884 C C . SER A 1 111 ? 14.047 -2.823 -3.770 1.00 97.75 111 SER A C 1
ATOM 886 O O . SER A 1 111 ? 14.434 -2.985 -2.609 1.00 97.75 111 SER A O 1
ATOM 888 N N . MET A 1 112 ? 14.377 -3.625 -4.783 1.00 96.31 112 MET A N 1
ATOM 889 C CA . MET A 1 112 ? 15.263 -4.790 -4.664 1.00 96.31 112 MET A CA 1
ATOM 890 C C . MET A 1 112 ? 16.610 -4.576 -5.369 1.00 96.31 112 MET A C 1
ATOM 892 O O . MET A 1 112 ? 17.299 -5.546 -5.671 1.00 96.31 112 MET A O 1
ATOM 896 N N . ARG A 1 113 ? 16.998 -3.319 -5.653 1.00 94.31 113 ARG A N 1
ATOM 897 C CA . ARG A 1 113 ? 18.292 -3.007 -6.301 1.00 94.31 113 ARG A CA 1
ATOM 898 C C . ARG A 1 113 ? 19.474 -3.595 -5.538 1.00 94.31 113 ARG A C 1
ATOM 900 O O . ARG A 1 113 ? 20.424 -4.064 -6.152 1.00 94.31 113 ARG A O 1
ATOM 907 N N . ASP A 1 114 ? 19.397 -3.550 -4.212 1.00 92.44 114 ASP A N 1
ATOM 908 C CA . ASP A 1 114 ? 20.293 -4.274 -3.323 1.00 92.44 114 ASP A CA 1
ATOM 909 C C . ASP A 1 114 ? 19.495 -5.390 -2.644 1.00 92.44 114 ASP A C 1
ATOM 911 O O . ASP A 1 114 ? 18.695 -5.142 -1.741 1.00 92.44 114 ASP A O 1
ATOM 915 N N . ALA A 1 115 ? 19.701 -6.626 -3.098 1.00 86.06 115 ALA A N 1
ATOM 916 C CA . ALA A 1 115 ? 19.021 -7.790 -2.543 1.00 86.06 115 ALA A CA 1
ATOM 917 C C . ALA A 1 115 ? 19.420 -8.071 -1.081 1.00 86.06 115 ALA A C 1
ATOM 919 O O . ALA A 1 115 ? 18.634 -8.667 -0.348 1.00 86.06 115 ALA A O 1
ATOM 920 N N . ALA A 1 116 ? 20.606 -7.634 -0.639 1.00 91.50 116 ALA A N 1
ATOM 921 C CA . ALA A 1 116 ? 21.043 -7.775 0.749 1.00 91.50 116 ALA A CA 1
ATOM 922 C C . ALA A 1 116 ? 20.439 -6.694 1.662 1.00 91.50 116 ALA A C 1
ATOM 924 O O . ALA A 1 116 ? 20.313 -6.903 2.871 1.00 91.50 116 ALA A O 1
ATOM 925 N N . ALA A 1 117 ? 20.035 -5.556 1.091 1.00 92.94 117 ALA A N 1
ATOM 926 C CA . ALA A 1 117 ? 19.400 -4.459 1.812 1.00 92.94 117 ALA A CA 1
ATOM 927 C C . ALA A 1 117 ? 18.179 -3.885 1.060 1.00 92.94 117 ALA A C 1
ATOM 929 O O . ALA A 1 117 ? 18.211 -2.727 0.624 1.00 92.94 117 ALA A O 1
ATOM 930 N N . PRO A 1 118 ? 17.071 -4.648 0.945 1.00 96.94 118 PRO A N 1
ATOM 931 C CA . PRO A 1 118 ? 15.848 -4.151 0.326 1.00 96.94 118 PRO A CA 1
ATOM 932 C C . PRO A 1 118 ? 15.321 -2.909 1.038 1.00 96.94 118 PRO A C 1
ATOM 934 O O . PRO A 1 118 ? 15.422 -2.803 2.266 1.00 96.94 118 PRO A O 1
ATOM 937 N N . ARG A 1 119 ? 14.703 -1.994 0.288 1.00 97.69 119 ARG A N 1
ATOM 938 C CA . ARG A 1 119 ? 14.152 -0.746 0.838 1.00 97.69 119 ARG A CA 1
ATOM 939 C C . ARG A 1 119 ? 12.649 -0.667 0.655 1.00 97.69 119 ARG A C 1
ATOM 941 O O . ARG A 1 119 ? 12.171 -0.786 -0.471 1.00 97.69 119 ARG A O 1
ATOM 948 N N . LEU A 1 120 ? 11.922 -0.394 1.736 1.00 98.12 120 LEU A N 1
ATOM 949 C CA . LEU A 1 120 ? 10.504 -0.045 1.670 1.00 98.12 120 LEU A CA 1
ATOM 950 C C . LEU A 1 120 ? 10.361 1.345 1.034 1.00 98.12 120 LEU A C 1
ATOM 952 O O . LEU A 1 120 ? 10.921 2.321 1.529 1.00 98.12 120 LEU A O 1
ATOM 956 N N . LEU A 1 121 ? 9.619 1.430 -0.066 1.00 97.81 121 LEU A N 1
ATOM 957 C CA . LEU A 1 121 ? 9.348 2.676 -0.786 1.00 97.81 121 LEU A CA 1
ATOM 958 C C . LEU A 1 121 ? 7.956 3.230 -0.496 1.00 97.81 121 LEU A C 1
ATOM 960 O O . LEU A 1 121 ? 7.762 4.442 -0.525 1.00 97.81 121 LEU A O 1
ATOM 964 N N . HIS A 1 122 ? 6.986 2.346 -0.267 1.00 98.50 122 HIS A N 1
ATOM 965 C CA . HIS A 1 122 ? 5.588 2.717 -0.078 1.00 98.50 122 HIS A CA 1
ATOM 966 C C . HIS A 1 122 ? 4.834 1.649 0.697 1.00 98.50 122 HIS A C 1
ATOM 968 O O . HIS A 1 122 ? 5.251 0.489 0.713 1.00 98.50 122 HIS A O 1
ATOM 974 N N . ALA A 1 123 ? 3.701 2.021 1.286 1.00 98.44 123 ALA A N 1
ATOM 975 C CA . ALA A 1 123 ? 2.803 1.073 1.922 1.00 98.44 123 ALA A CA 1
ATOM 976 C C . ALA A 1 123 ? 1.333 1.458 1.744 1.00 98.44 123 ALA A C 1
ATOM 978 O O . ALA A 1 123 ? 0.997 2.636 1.635 1.00 98.44 123 ALA A O 1
ATOM 979 N N . MET A 1 124 ? 0.467 0.446 1.732 1.00 98.75 124 MET A N 1
ATOM 980 C CA . MET A 1 124 ? -0.986 0.570 1.590 1.00 98.75 124 MET A CA 1
ATOM 981 C C . MET A 1 124 ? -1.704 -0.494 2.443 1.00 98.75 124 MET A C 1
ATOM 983 O O . MET A 1 124 ? -1.079 -1.449 2.908 1.00 98.75 124 MET A O 1
ATOM 987 N N . ILE A 1 125 ? -3.017 -0.351 2.644 1.00 98.44 125 ILE A N 1
ATOM 988 C CA . ILE A 1 125 ? -3.894 -1.393 3.208 1.00 98.44 125 ILE A CA 1
ATOM 989 C C . ILE A 1 125 ? -4.630 -2.090 2.072 1.00 98.44 125 ILE A C 1
ATOM 991 O O . ILE A 1 125 ? -5.321 -1.428 1.301 1.00 98.44 125 ILE A O 1
ATOM 995 N N . GLY A 1 126 ? -4.545 -3.418 1.998 1.00 98.31 126 GLY A N 1
ATOM 996 C CA . GLY A 1 126 ? -5.347 -4.209 1.067 1.00 98.31 126 GLY A CA 1
ATOM 997 C C . GLY A 1 126 ? -6.837 -4.086 1.383 1.00 98.31 126 GLY A C 1
ATOM 998 O O . GLY A 1 126 ? -7.290 -4.508 2.449 1.00 98.31 126 GLY A O 1
ATOM 999 N N . THR A 1 127 ? -7.613 -3.527 0.456 1.00 97.81 127 THR A N 1
ATOM 1000 C CA . THR A 1 127 ? -9.072 -3.381 0.583 1.00 97.81 127 THR A CA 1
ATOM 1001 C C . THR A 1 127 ? -9.827 -4.437 -0.228 1.00 97.81 127 THR A C 1
ATOM 1003 O O . THR A 1 127 ? -11.053 -4.446 -0.224 1.00 97.81 127 THR A O 1
ATOM 1006 N N . GLY A 1 128 ? -9.117 -5.380 -0.854 1.00 95.62 128 GLY A N 1
ATOM 1007 C CA . GLY A 1 128 ? -9.681 -6.561 -1.511 1.00 95.62 128 GLY A CA 1
ATOM 1008 C C . GLY A 1 128 ? -9.964 -6.377 -2.996 1.00 95.62 128 GLY A C 1
ATOM 1009 O O . GLY A 1 128 ? -9.987 -5.263 -3.509 1.00 95.62 128 GLY A O 1
ATOM 1010 N N . ALA A 1 129 ? -10.167 -7.499 -3.692 1.00 96.69 129 ALA A N 1
ATOM 1011 C CA . ALA A 1 129 ? -10.464 -7.542 -5.128 1.00 96.69 129 ALA A CA 1
ATOM 1012 C C . ALA A 1 129 ? -9.471 -6.738 -5.994 1.00 96.69 129 ALA A C 1
ATOM 1014 O O . ALA A 1 129 ? -9.856 -6.105 -6.974 1.00 96.69 129 ALA A O 1
ATOM 1015 N N . GLY A 1 130 ? -8.187 -6.745 -5.622 1.00 98.06 130 GLY A N 1
ATOM 1016 C CA . GLY A 1 130 ? -7.142 -6.009 -6.332 1.00 98.06 130 GLY A CA 1
ATOM 1017 C C . GLY A 1 130 ? -6.958 -4.553 -5.908 1.00 98.06 130 GLY A C 1
ATOM 1018 O O . GLY A 1 130 ? -6.081 -3.884 -6.453 1.00 98.06 130 GLY A O 1
ATOM 1019 N N . PHE A 1 131 ? -7.744 -4.064 -4.946 1.00 98.69 131 PHE A N 1
ATOM 1020 C CA . PHE A 1 131 ? -7.647 -2.700 -4.445 1.00 98.69 131 PHE A CA 1
ATOM 1021 C C . PHE A 1 131 ? -6.791 -2.596 -3.186 1.00 98.69 131 PHE A C 1
ATOM 1023 O O . PHE A 1 131 ? -6.737 -3.506 -2.349 1.00 98.69 131 PHE A O 1
ATOM 1030 N N . ALA A 1 132 ? -6.157 -1.439 -3.037 1.00 98.75 132 ALA A N 1
ATOM 1031 C CA . ALA A 1 132 ? -5.526 -1.031 -1.797 1.00 98.75 132 ALA A CA 1
ATOM 1032 C C . ALA A 1 132 ? -5.685 0.471 -1.587 1.00 98.75 132 ALA A C 1
ATOM 1034 O O . ALA A 1 132 ? -5.739 1.234 -2.555 1.00 98.75 132 ALA A O 1
ATOM 1035 N N . ALA A 1 133 ? -5.711 0.888 -0.325 1.00 98.69 133 ALA A N 1
ATOM 1036 C CA . ALA A 1 133 ? -5.807 2.288 0.045 1.00 98.69 133 ALA A CA 1
ATOM 1037 C C . ALA A 1 133 ? -4.549 2.798 0.750 1.00 98.69 133 ALA A C 1
ATOM 1039 O O . ALA A 1 133 ? -3.935 2.087 1.549 1.00 98.69 133 ALA A O 1
ATOM 1040 N N . GLY A 1 134 ? -4.157 4.027 0.436 1.00 98.38 134 GLY A N 1
ATOM 1041 C CA . GLY A 1 134 ? -2.926 4.637 0.924 1.00 98.38 134 GLY A CA 1
ATOM 1042 C C . GLY A 1 134 ? -2.855 6.127 0.618 1.00 98.38 134 GLY A C 1
ATOM 1043 O O . GLY A 1 134 ? -3.682 6.659 -0.122 1.00 98.38 134 GLY A O 1
ATOM 1044 N N . ASN A 1 135 ? -1.847 6.790 1.184 1.00 98.31 135 ASN A N 1
ATOM 1045 C CA . ASN A 1 135 ? -1.544 8.200 0.942 1.00 98.31 135 ASN A CA 1
ATOM 1046 C C . ASN A 1 135 ? -0.214 8.354 0.200 1.00 98.31 135 ASN A C 1
ATOM 1048 O O . ASN A 1 135 ? 0.696 7.565 0.434 1.00 98.31 135 ASN A O 1
ATOM 1052 N N . LYS A 1 136 ? -0.064 9.419 -0.600 1.00 97.38 136 LYS A N 1
ATOM 1053 C CA . LYS A 1 136 ? 1.148 9.741 -1.388 1.00 97.38 136 LYS A CA 1
ATOM 1054 C C . LYS A 1 136 ? 1.487 8.664 -2.418 1.00 97.38 136 LYS A C 1
ATOM 1056 O O . LYS A 1 136 ? 2.640 8.279 -2.602 1.00 97.38 136 LYS A O 1
ATOM 1061 N N . ASN A 1 137 ? 0.459 8.158 -3.088 1.00 98.00 137 ASN A N 1
ATOM 1062 C CA . ASN A 1 137 ? 0.560 7.007 -3.979 1.00 98.00 137 ASN A CA 1
ATOM 1063 C C . ASN A 1 137 ? 1.441 7.268 -5.210 1.00 98.00 137 ASN A C 1
ATOM 1065 O O . ASN A 1 137 ? 2.007 6.325 -5.761 1.00 98.00 137 ASN A O 1
ATOM 1069 N N . ALA A 1 138 ? 1.696 8.530 -5.574 1.00 96.31 138 ALA A N 1
ATOM 1070 C CA . ALA A 1 138 ? 2.649 8.870 -6.632 1.00 96.31 138 ALA A CA 1
ATOM 1071 C C . ALA A 1 138 ? 4.046 8.228 -6.438 1.00 96.31 138 ALA A C 1
ATOM 1073 O O . ALA A 1 138 ? 4.747 7.998 -7.425 1.00 96.31 138 ALA A O 1
ATOM 1074 N N . CYS A 1 139 ? 4.439 7.852 -5.209 1.00 94.75 139 CYS A N 1
ATOM 1075 C CA . CYS A 1 139 ? 5.654 7.071 -4.926 1.00 94.75 139 CYS A CA 1
ATOM 1076 C C . CYS A 1 139 ? 5.750 5.758 -5.730 1.00 94.75 139 CYS A C 1
ATOM 1078 O O . CYS A 1 139 ? 6.855 5.343 -6.100 1.00 94.75 139 CYS A O 1
ATOM 1080 N N . ILE A 1 140 ? 4.607 5.137 -6.038 1.00 96.56 140 ILE A N 1
ATOM 1081 C CA . ILE A 1 140 ? 4.483 3.901 -6.825 1.00 96.56 140 ILE A CA 1
ATOM 1082 C C . ILE A 1 140 ? 3.985 4.154 -8.256 1.00 96.56 140 ILE A C 1
ATOM 1084 O O . ILE A 1 140 ? 3.683 3.215 -8.984 1.00 96.56 140 ILE A O 1
ATOM 1088 N N . GLY A 1 141 ? 3.943 5.415 -8.695 1.00 96.12 141 GLY A N 1
ATOM 1089 C CA . GLY A 1 141 ? 3.605 5.777 -10.072 1.00 96.12 141 GLY A CA 1
ATOM 1090 C C . GLY A 1 141 ? 2.113 5.722 -10.419 1.00 96.12 141 GLY A C 1
ATOM 1091 O O . GLY A 1 141 ? 1.784 5.794 -11.601 1.00 96.12 141 GLY A O 1
ATOM 1092 N N . VAL A 1 142 ? 1.228 5.611 -9.422 1.00 96.62 142 VAL A N 1
ATOM 1093 C CA . VAL A 1 142 ? -0.238 5.675 -9.567 1.00 96.62 142 VAL A CA 1
ATOM 1094 C C . VAL A 1 142 ? -0.842 6.567 -8.479 1.00 96.62 142 VAL A C 1
ATOM 1096 O O . VAL A 1 142 ? -0.298 6.642 -7.386 1.00 96.62 142 VAL A O 1
ATOM 1099 N N . GLY A 1 143 ? -1.967 7.232 -8.750 1.00 96.88 143 GLY A N 1
ATOM 1100 C CA . GLY A 1 143 ? -2.623 8.124 -7.780 1.00 96.88 143 GLY A CA 1
ATOM 1101 C C . GLY A 1 143 ? -1.885 9.445 -7.521 1.00 96.88 143 GLY A C 1
ATOM 1102 O O . GLY A 1 143 ? -0.988 9.847 -8.267 1.00 96.88 143 GLY A O 1
ATOM 1103 N N . GLY A 1 144 ? -2.307 10.151 -6.474 1.00 96.44 144 GLY A N 1
ATOM 1104 C CA . GLY A 1 144 ? -1.861 11.500 -6.136 1.00 96.44 144 GLY A CA 1
ATOM 1105 C C . GLY A 1 144 ? -0.566 11.571 -5.318 1.00 96.44 144 GLY A C 1
ATOM 1106 O O . GLY A 1 144 ? -0.164 10.634 -4.626 1.00 96.44 144 GLY A O 1
ATOM 1107 N N . ALA A 1 145 ? 0.092 12.736 -5.357 1.00 95.69 145 ALA A N 1
ATOM 1108 C CA . ALA A 1 145 ? 1.250 13.036 -4.504 1.00 95.69 145 ALA A CA 1
ATOM 1109 C C . ALA A 1 145 ? 0.867 13.242 -3.027 1.00 95.69 145 ALA A C 1
ATOM 1111 O O . ALA A 1 145 ? 1.699 13.051 -2.142 1.00 95.69 145 ALA A O 1
ATOM 1112 N N . VAL A 1 146 ? -0.388 13.621 -2.772 1.00 95.94 146 VAL A N 1
ATOM 1113 C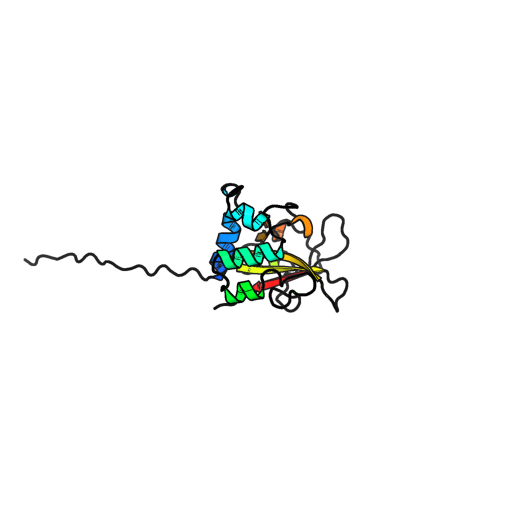 CA . VAL A 1 146 ? -1.028 13.757 -1.458 1.00 95.94 146 VAL A CA 1
ATOM 1114 C C . VAL A 1 146 ? -2.507 13.407 -1.628 1.00 95.94 146 VAL A C 1
ATOM 1116 O O . VAL A 1 146 ? -3.101 13.771 -2.642 1.00 95.94 146 VAL A O 1
ATOM 1119 N N . GLY A 1 147 ? -3.086 12.734 -0.636 1.00 96.69 147 GLY A N 1
ATOM 1120 C CA . GLY A 1 147 ? -4.484 12.314 -0.607 1.00 96.69 147 GLY A CA 1
ATOM 1121 C C . GLY A 1 147 ? -4.603 10.830 -0.276 1.00 96.69 147 GLY A C 1
ATOM 1122 O O . GLY A 1 147 ? -3.904 10.004 -0.861 1.00 96.69 147 GLY A O 1
ATOM 1123 N N . TRP A 1 148 ? -5.480 10.495 0.670 1.00 98.44 148 TRP A N 1
ATOM 1124 C CA . TRP A 1 148 ? -5.854 9.113 0.950 1.00 98.44 148 TRP A CA 1
ATOM 1125 C C . TRP A 1 148 ? -6.795 8.602 -0.147 1.00 98.44 148 TRP A C 1
ATOM 1127 O O . TRP A 1 148 ? -7.911 9.092 -0.298 1.00 98.44 148 TRP A O 1
ATOM 1137 N N . GLU A 1 149 ? -6.341 7.621 -0.920 1.00 98.50 149 GLU A N 1
ATOM 1138 C CA . GLU A 1 149 ? -7.048 7.099 -2.094 1.00 98.50 149 GLU A CA 1
ATOM 1139 C C . GLU A 1 149 ? -7.140 5.580 -2.026 1.00 98.50 149 GLU A C 1
ATOM 1141 O O . GLU A 1 149 ? -6.252 4.935 -1.476 1.00 98.50 149 GLU A O 1
ATOM 1146 N N . ASN A 1 150 ? -8.173 5.006 -2.646 1.00 98.56 150 ASN A N 1
ATOM 1147 C CA . ASN A 1 150 ? -8.333 3.567 -2.829 1.00 98.56 150 ASN A CA 1
ATOM 1148 C C . ASN A 1 150 ? -8.170 3.232 -4.315 1.00 98.56 150 ASN A C 1
ATOM 1150 O O . ASN A 1 150 ? -9.052 3.521 -5.124 1.00 98.56 150 ASN A O 1
ATOM 1154 N N . LEU A 1 151 ? -7.032 2.642 -4.671 1.00 98.62 151 LEU A N 1
ATOM 1155 C CA . LEU A 1 151 ? -6.593 2.440 -6.051 1.00 98.62 151 LEU A CA 1
ATOM 1156 C C . LEU A 1 151 ? -6.750 0.981 -6.473 1.00 98.62 151 LEU A C 1
ATOM 1158 O O . LEU A 1 151 ? -6.561 0.073 -5.661 1.00 98.62 151 LEU A O 1
ATOM 1162 N N . ASN A 1 152 ? -7.050 0.744 -7.753 1.00 98.50 152 ASN A N 1
ATOM 1163 C CA . ASN A 1 152 ? -7.130 -0.604 -8.306 1.00 98.50 152 ASN A CA 1
ATOM 1164 C C . ASN A 1 152 ? -5.737 -1.059 -8.749 1.00 98.50 152 ASN A C 1
ATOM 1166 O O . ASN A 1 152 ? -5.398 -1.003 -9.927 1.00 98.50 152 ASN A O 1
ATOM 1170 N N . LEU A 1 153 ? -4.917 -1.525 -7.811 1.00 98.56 153 LEU A N 1
ATOM 1171 C CA . LEU A 1 153 ? -3.536 -1.921 -8.098 1.00 98.56 153 LEU A CA 1
ATOM 1172 C C . LEU A 1 153 ? -3.432 -3.091 -9.081 1.00 98.56 153 LEU A C 1
ATOM 1174 O O . LEU A 1 153 ? -2.483 -3.158 -9.859 1.00 98.56 153 LEU A O 1
ATOM 1178 N N . ALA A 1 154 ? -4.408 -4.003 -9.078 1.00 98.19 154 ALA A N 1
ATOM 1179 C CA . ALA A 1 154 ? -4.442 -5.092 -10.048 1.00 98.19 154 ALA A CA 1
ATOM 1180 C C . ALA A 1 154 ? -4.482 -4.551 -11.488 1.00 98.19 154 ALA A C 1
ATOM 1182 O O . ALA A 1 154 ? -3.773 -5.062 -12.350 1.00 98.19 154 ALA A O 1
ATOM 1183 N N . ARG A 1 155 ? -5.250 -3.489 -11.742 1.00 97.56 155 ARG A N 1
ATOM 1184 C CA . ARG A 1 155 ? -5.398 -2.901 -13.080 1.00 97.56 155 ARG A CA 1
ATOM 1185 C C . ARG A 1 155 ? -4.395 -1.785 -13.378 1.00 97.56 155 ARG A C 1
ATOM 1187 O O . ARG A 1 155 ? -3.931 -1.677 -14.507 1.00 97.56 155 ARG A O 1
ATOM 1194 N N . ASP A 1 156 ? -4.122 -0.929 -12.401 1.00 97.50 156 ASP A N 1
ATOM 1195 C CA . ASP A 1 156 ? -3.487 0.371 -12.628 1.00 97.50 156 ASP A CA 1
ATOM 1196 C C . ASP A 1 156 ? -1.944 0.283 -12.606 1.00 97.50 156 ASP A C 1
ATOM 1198 O O . ASP A 1 156 ? -1.265 1.177 -13.113 1.00 97.50 156 ASP A O 1
ATOM 1202 N N . LEU A 1 157 ? -1.370 -0.802 -12.066 1.00 98.06 157 LEU A N 1
ATOM 1203 C CA . LEU A 1 157 ? 0.075 -1.052 -12.101 1.00 98.06 157 LEU A CA 1
ATOM 1204 C C . LEU A 1 157 ? 0.526 -1.668 -13.434 1.00 98.06 157 LEU A C 1
ATOM 1206 O O . LEU A 1 157 ? -0.145 -2.514 -14.025 1.00 98.06 157 LEU A O 1
ATOM 1210 N N . ARG A 1 158 ? 1.737 -1.308 -13.879 1.00 97.44 158 ARG A N 1
ATOM 1211 C CA . ARG A 1 158 ? 2.389 -1.913 -15.055 1.00 97.44 158 ARG A CA 1
ATOM 1212 C C . ARG A 1 158 ? 3.124 -3.196 -14.663 1.00 97.44 158 ARG A C 1
ATOM 1214 O O . ARG A 1 158 ? 4.354 -3.207 -14.552 1.00 97.44 158 ARG A O 1
ATOM 1221 N N . TRP A 1 159 ? 2.360 -4.258 -14.427 1.00 98.25 159 TRP A N 1
ATOM 1222 C CA . TRP A 1 159 ? 2.877 -5.587 -14.085 1.00 98.25 159 TRP A CA 1
ATOM 1223 C C . TRP A 1 159 ? 3.893 -6.098 -15.109 1.00 98.25 159 TRP A C 1
ATOM 1225 O O . TRP A 1 159 ? 3.727 -5.888 -16.312 1.00 98.25 159 TRP A O 1
ATOM 1235 N N . GLN A 1 160 ? 4.944 -6.757 -14.624 1.00 97.94 160 GLN A N 1
ATOM 1236 C CA . GLN A 1 160 ? 5.965 -7.381 -15.461 1.00 97.94 160 GLN A CA 1
ATOM 1237 C C . GLN A 1 160 ? 5.728 -8.894 -15.587 1.00 97.94 160 GLN A C 1
ATOM 1239 O O . GLN A 1 160 ? 5.242 -9.504 -14.632 1.00 97.94 160 GLN A O 1
ATOM 1244 N N . PRO A 1 161 ? 6.078 -9.517 -16.730 1.00 95.06 161 PRO A N 1
ATOM 1245 C CA . PRO A 1 161 ? 5.916 -10.960 -16.929 1.00 95.06 161 PRO A CA 1
ATOM 1246 C C . PRO A 1 161 ? 6.641 -11.813 -15.881 1.00 95.06 161 PRO A C 1
ATOM 1248 O O . PRO A 1 161 ? 6.095 -12.816 -15.431 1.00 95.06 161 PRO A O 1
ATOM 1251 N N . ASP A 1 162 ? 7.825 -11.371 -15.452 1.00 93.00 162 ASP A N 1
ATOM 1252 C CA . ASP A 1 162 ? 8.679 -12.078 -14.486 1.00 93.00 162 ASP A CA 1
ATOM 1253 C C . ASP A 1 162 ? 8.358 -11.727 -13.019 1.00 93.00 162 ASP A C 1
ATOM 1255 O O . ASP A 1 162 ? 9.098 -12.081 -12.100 1.00 93.00 162 ASP A O 1
ATOM 1259 N N . GLY A 1 163 ? 7.246 -11.026 -12.794 1.00 96.19 163 GLY A N 1
ATOM 1260 C CA . GLY A 1 163 ? 6.775 -10.607 -11.481 1.00 96.19 163 GLY A CA 1
ATOM 1261 C C . GLY A 1 163 ? 7.169 -9.178 -11.096 1.00 96.19 163 GLY A C 1
ATOM 1262 O O . GLY A 1 163 ? 8.165 -8.621 -11.559 1.00 96.19 163 GLY A O 1
ATOM 1263 N N . GLY A 1 164 ? 6.363 -8.567 -10.228 1.00 97.94 164 GLY A N 1
ATOM 1264 C CA . GLY A 1 164 ? 6.504 -7.167 -9.829 1.00 97.94 164 GLY A CA 1
ATOM 1265 C C . GLY A 1 164 ? 5.933 -6.189 -10.859 1.00 97.94 164 GLY A C 1
ATOM 1266 O O . GLY A 1 164 ? 5.162 -6.558 -11.747 1.00 97.94 164 GLY A O 1
ATOM 1267 N N . PHE A 1 165 ? 6.286 -4.911 -10.732 1.00 98.38 165 PHE A N 1
ATOM 1268 C CA . PHE A 1 165 ? 5.795 -3.850 -11.616 1.00 98.38 165 PHE A CA 1
ATOM 1269 C C . PHE A 1 165 ? 6.838 -2.751 -11.823 1.00 98.38 165 PHE A C 1
ATOM 1271 O O . PHE A 1 165 ? 7.761 -2.594 -11.027 1.00 98.38 165 PHE A O 1
ATOM 1278 N N . VAL A 1 166 ? 6.661 -1.954 -12.877 1.00 97.94 166 VAL A N 1
ATOM 1279 C CA . VAL A 1 166 ? 7.486 -0.766 -13.145 1.00 97.94 166 VAL A CA 1
ATOM 1280 C C . VAL A 1 166 ? 6.659 0.506 -13.024 1.00 97.94 166 VAL A C 1
ATOM 1282 O O . VAL A 1 166 ? 5.500 0.564 -13.443 1.00 97.94 166 VAL A O 1
ATOM 1285 N N . ARG A 1 167 ? 7.266 1.566 -12.494 1.00 96.62 167 ARG A N 1
ATOM 1286 C CA . ARG A 1 167 ? 6.647 2.897 -12.501 1.00 96.62 167 ARG A CA 1
ATOM 1287 C C . ARG A 1 167 ? 6.709 3.502 -13.910 1.00 96.62 167 ARG A C 1
ATOM 1289 O O . ARG A 1 167 ? 7.609 3.168 -14.687 1.00 96.62 167 ARG A O 1
ATOM 1296 N N . PRO A 1 168 ? 5.783 4.397 -14.289 1.00 93.25 168 PRO A N 1
ATOM 1297 C CA . PRO A 1 168 ? 5.924 5.177 -15.516 1.00 93.25 168 PRO A CA 1
ATOM 1298 C C . PRO A 1 168 ? 7.272 5.916 -15.556 1.00 93.25 168 PRO A C 1
ATOM 1300 O O . PRO A 1 168 ? 7.633 6.595 -14.600 1.00 93.25 168 PRO A O 1
ATOM 1303 N N . GLY A 1 169 ? 8.021 5.767 -16.653 1.00 91.69 169 GLY A N 1
ATOM 1304 C CA . GLY A 1 169 ? 9.328 6.414 -16.836 1.00 91.69 169 GLY A CA 1
ATOM 1305 C C . GLY A 1 169 ? 10.502 5.807 -16.053 1.00 91.69 169 GLY A C 1
ATOM 1306 O O . GLY A 1 169 ? 11.605 6.336 -16.145 1.00 91.69 169 GLY A O 1
ATOM 1307 N N . ASP A 1 170 ? 10.297 4.715 -15.314 1.00 93.75 170 ASP A N 1
ATOM 1308 C CA . ASP A 1 170 ? 11.355 4.000 -14.589 1.00 93.75 170 ASP A CA 1
ATOM 1309 C C . ASP A 1 170 ? 11.751 2.699 -15.314 1.00 93.75 170 ASP A C 1
ATOM 1311 O O . ASP A 1 170 ? 11.041 2.215 -16.199 1.00 93.75 170 ASP A O 1
ATOM 1315 N N . THR A 1 171 ? 12.892 2.135 -14.927 1.00 93.44 171 THR A N 1
ATOM 1316 C CA . THR A 1 171 ? 13.401 0.829 -15.385 1.00 93.44 171 THR A CA 1
ATOM 1317 C C . THR A 1 171 ? 13.496 -0.190 -14.253 1.00 93.44 171 THR A C 1
ATOM 1319 O O . THR A 1 171 ? 13.638 -1.382 -14.510 1.00 93.44 171 THR A O 1
ATOM 1322 N N . GLU A 1 172 ? 13.404 0.254 -12.999 1.00 95.81 172 GLU A N 1
ATOM 1323 C CA . GLU A 1 172 ? 13.415 -0.647 -11.855 1.00 95.81 172 GLU A CA 1
ATOM 1324 C C . GLU A 1 172 ? 12.097 -1.420 -11.735 1.00 95.81 172 GLU A C 1
ATOM 1326 O O . GLU A 1 172 ? 11.015 -0.829 -11.672 1.00 95.81 172 GLU A O 1
ATOM 1331 N N . VAL A 1 173 ? 12.211 -2.745 -11.620 1.00 97.62 173 VAL A N 1
ATOM 1332 C CA . VAL A 1 173 ? 11.101 -3.614 -11.225 1.00 97.62 173 VAL A CA 1
ATOM 1333 C C . VAL A 1 173 ? 10.983 -3.604 -9.704 1.00 97.62 173 VAL A C 1
ATOM 1335 O O . VAL A 1 173 ? 11.851 -4.108 -8.989 1.00 97.62 173 VAL A O 1
ATOM 1338 N N . LEU A 1 174 ? 9.892 -3.028 -9.209 1.00 98.31 174 LEU A N 1
ATOM 1339 C CA . LEU A 1 174 ? 9.546 -3.015 -7.795 1.00 98.31 174 LEU A CA 1
ATOM 1340 C C . LEU A 1 174 ? 8.784 -4.285 -7.421 1.00 98.31 174 LEU A C 1
ATOM 1342 O O . LEU A 1 174 ? 7.997 -4.816 -8.210 1.00 98.31 174 LEU A O 1
ATOM 1346 N N . ARG A 1 175 ? 9.004 -4.756 -6.192 1.00 98.50 175 ARG A N 1
ATOM 1347 C CA . ARG A 1 175 ? 8.372 -5.968 -5.654 1.00 98.50 175 ARG A CA 1
ATOM 1348 C C . ARG A 1 175 ? 7.364 -5.614 -4.577 1.00 98.50 175 ARG A C 1
ATOM 1350 O O . ARG A 1 175 ? 7.539 -4.633 -3.856 1.00 98.50 175 ARG A O 1
ATOM 1357 N N . ILE A 1 176 ? 6.296 -6.394 -4.494 1.00 98.69 176 ILE A N 1
ATOM 1358 C CA . ILE A 1 176 ? 5.184 -6.141 -3.583 1.00 98.69 176 ILE A CA 1
ATOM 1359 C C . ILE A 1 176 ? 5.056 -7.335 -2.653 1.00 98.69 176 ILE A C 1
ATOM 1361 O O . ILE A 1 176 ? 5.048 -8.474 -3.108 1.00 98.69 176 ILE A O 1
ATOM 1365 N N . PHE A 1 177 ? 4.924 -7.072 -1.360 1.00 98.69 177 PHE A N 1
ATOM 1366 C CA . PHE A 1 177 ? 4.713 -8.101 -0.347 1.00 98.69 177 PHE A CA 1
ATOM 1367 C C . PHE A 1 177 ? 3.559 -7.698 0.553 1.00 98.69 177 PHE A C 1
ATOM 1369 O O . PHE A 1 177 ? 3.304 -6.504 0.736 1.00 98.69 177 PHE A O 1
ATOM 1376 N N . TYR A 1 178 ? 2.872 -8.678 1.129 1.00 98.38 178 TYR A N 1
ATOM 1377 C CA . TYR A 1 178 ? 1.825 -8.421 2.101 1.00 98.38 178 TYR A CA 1
ATOM 1378 C C . TYR A 1 178 ? 2.014 -9.199 3.393 1.00 98.38 178 TYR A C 1
ATOM 1380 O O . TYR A 1 178 ? 2.444 -10.351 3.399 1.00 98.38 178 TYR A O 1
ATOM 1388 N N . ARG A 1 179 ? 1.579 -8.578 4.491 1.00 97.06 179 ARG A N 1
ATOM 1389 C CA . ARG A 1 179 ? 1.434 -9.215 5.796 1.00 97.06 179 ARG A CA 1
ATOM 1390 C C . ARG A 1 179 ? 0.003 -9.037 6.306 1.00 97.06 179 ARG A C 1
ATOM 1392 O O . ARG A 1 179 ? -0.441 -7.896 6.450 1.00 97.06 179 ARG A O 1
ATOM 1399 N N . PRO A 1 180 ? -0.737 -10.120 6.603 1.00 92.94 180 PRO A N 1
ATOM 1400 C CA . PRO A 1 180 ? -2.027 -10.017 7.283 1.00 92.94 180 PRO A CA 1
ATOM 1401 C C . PRO A 1 180 ? -1.891 -9.291 8.627 1.00 92.94 180 PRO A C 1
ATOM 1403 O O . PRO A 1 180 ? -0.857 -9.409 9.291 1.00 92.94 180 PRO A O 1
ATOM 1406 N N . PHE A 1 181 ? -2.925 -8.569 9.069 1.00 84.56 181 PHE A N 1
ATOM 1407 C CA . PHE A 1 181 ? -2.912 -8.054 10.440 1.00 84.56 181 PHE A CA 1
ATOM 1408 C C . PHE A 1 181 ? -2.753 -9.208 11.441 1.00 84.56 181 PHE A C 1
ATOM 1410 O O . PHE A 1 181 ? -3.319 -10.284 11.224 1.00 84.56 181 PHE A O 1
ATOM 1417 N N . PRO A 1 182 ? -2.004 -9.006 12.539 1.00 71.31 182 PRO A N 1
ATOM 1418 C CA . PRO A 1 182 ? -1.952 -9.994 13.602 1.00 71.31 182 PRO A CA 1
ATOM 1419 C C . PRO A 1 182 ? -3.377 -10.233 14.109 1.00 71.31 182 PRO A C 1
ATOM 1421 O O . PRO A 1 182 ? -4.052 -9.300 14.543 1.00 71.31 182 PRO A O 1
ATOM 1424 N N . VAL A 1 183 ? -3.842 -11.477 14.017 1.00 57.75 183 VAL A N 1
ATOM 1425 C CA . VAL A 1 183 ? -5.060 -11.910 14.705 1.00 57.75 183 VAL A CA 1
ATOM 1426 C C . VAL A 1 183 ? -4.765 -11.823 16.201 1.00 57.75 183 VAL A C 1
ATOM 1428 O O . VAL A 1 183 ? -3.780 -12.403 16.659 1.00 57.75 183 VAL A O 1
ATOM 1431 N N . GLY A 1 184 ? -5.540 -10.995 16.903 1.00 48.56 184 GLY A N 1
ATOM 1432 C CA . GLY A 1 184 ? -5.439 -10.814 18.353 1.00 48.56 184 GLY A CA 1
ATOM 1433 C C . GLY A 1 184 ? -5.828 -12.061 19.127 1.00 48.56 184 GLY A C 1
ATOM 1434 O O . GLY A 1 184 ? -6.655 -12.840 18.603 1.00 48.56 184 GLY A O 1
#